Protein AF-A0A8S9I0Q3-F1 (afdb_monomer_lite)

InterPro domains:
  IPR005174 KIB1-4, beta-propeller [PF03478] (3-124)

Organism: Brassica cretica (NCBI:txid69181)

Foldseek 3Di:
DDWADEPPQWIWDADPVQWIKIWRPPPPVCVPPPIDIQTADRDDADVPGDDPAWLHKYWLDNCLQPDLLIKIWIAGQAFWIWIWRRNHPDPIDIDIEGHPANQQRNWDWYADPVVCWIWTAGQLRQWIWTAHNVHGDNPTQIEGEDEDCDPDDDPVVVVVSVVRVPRDPCVDDPNPDYDYDYDDD

Structure (mmCIF, N/CA/C/O backbone):
data_AF-A0A8S9I0Q3-F1
#
_entry.id   AF-A0A8S9I0Q3-F1
#
loop_
_atom_site.group_PDB
_atom_site.id
_atom_site.type_symbol
_atom_site.label_atom_id
_atom_site.label_alt_id
_atom_site.label_comp_id
_atom_site.label_asym_id
_atom_site.label_entity_id
_atom_site.label_seq_id
_atom_site.pdbx_PDB_ins_code
_atom_site.Cartn_x
_atom_site.Cartn_y
_atom_site.Cartn_z
_atom_site.occupancy
_atom_site.B_iso_or_equiv
_atom_site.auth_seq_id
_atom_site.auth_comp_id
_atom_site.auth_asym_id
_atom_site.auth_atom_id
_atom_site.pdbx_PDB_model_num
ATOM 1 N N . MET A 1 1 ? -5.955 -16.409 7.795 1.00 70.88 1 MET A N 1
ATOM 2 C CA . MET A 1 1 ? -5.238 -15.238 8.356 1.00 70.88 1 MET A CA 1
ATOM 3 C C . MET A 1 1 ? -3.861 -15.141 7.722 1.00 70.88 1 MET A C 1
ATOM 5 O O . MET A 1 1 ? -3.115 -16.110 7.776 1.00 70.88 1 MET A O 1
ATOM 9 N N . VAL A 1 2 ? -3.554 -14.004 7.097 1.00 87.81 2 VAL A N 1
ATOM 10 C CA . VAL A 1 2 ? -2.242 -13.724 6.487 1.00 87.81 2 VAL A CA 1
ATOM 11 C C . VAL A 1 2 ? -1.519 -12.681 7.333 1.00 87.81 2 VAL A C 1
ATOM 13 O O . VAL A 1 2 ? -2.133 -11.684 7.713 1.00 87.81 2 VAL A O 1
ATOM 16 N N . THR A 1 3 ? -0.234 -12.907 7.603 1.00 90.56 3 THR A N 1
ATOM 17 C CA . THR A 1 3 ? 0.644 -11.972 8.319 1.00 90.56 3 THR A CA 1
ATOM 18 C C . THR A 1 3 ? 1.547 -11.253 7.322 1.00 90.56 3 THR A C 1
ATOM 20 O O . THR A 1 3 ? 2.162 -11.886 6.465 1.00 90.56 3 THR A O 1
ATOM 23 N N . ILE A 1 4 ? 1.617 -9.928 7.419 1.00 93.25 4 ILE A N 1
ATOM 24 C CA . ILE A 1 4 ? 2.348 -9.045 6.509 1.00 93.25 4 ILE A CA 1
ATOM 25 C C . ILE A 1 4 ? 3.281 -8.162 7.338 1.00 93.25 4 ILE A C 1
ATOM 27 O O . ILE A 1 4 ? 2.863 -7.564 8.326 1.00 93.25 4 ILE A O 1
ATOM 31 N N . GLY A 1 5 ? 4.540 -8.034 6.920 1.00 88.75 5 GLY A N 1
ATOM 32 C CA . GLY A 1 5 ? 5.471 -7.109 7.567 1.00 88.75 5 GLY A CA 1
ATOM 33 C C . GLY A 1 5 ? 5.052 -5.647 7.374 1.00 88.75 5 GLY A C 1
ATOM 34 O O . GLY A 1 5 ? 4.716 -5.237 6.254 1.00 88.75 5 GLY A O 1
ATOM 35 N N . ALA A 1 6 ? 5.112 -4.863 8.451 1.00 90.81 6 ALA A N 1
ATOM 36 C CA . ALA A 1 6 ? 4.974 -3.413 8.412 1.00 90.81 6 ALA A CA 1
ATOM 37 C C . ALA A 1 6 ? 6.273 -2.725 8.874 1.00 90.81 6 ALA A C 1
ATOM 39 O O . ALA A 1 6 ? 7.183 -3.351 9.417 1.00 90.81 6 ALA A O 1
ATOM 40 N N . SER A 1 7 ? 6.413 -1.427 8.595 1.00 90.44 7 SER A N 1
ATOM 41 C CA . SER A 1 7 ? 7.568 -0.657 9.075 1.00 90.44 7 SER A CA 1
ATOM 42 C C . SER A 1 7 ? 7.452 -0.317 10.567 1.00 90.44 7 SER A C 1
ATOM 44 O O . SER A 1 7 ? 6.377 -0.409 11.145 1.00 90.44 7 SER A O 1
ATOM 46 N N . HIS A 1 8 ? 8.564 0.104 11.178 1.00 87.19 8 HIS A N 1
ATOM 47 C CA . HIS A 1 8 ? 8.656 0.433 12.611 1.00 87.19 8 HIS A CA 1
ATOM 48 C C . HIS A 1 8 ? 8.349 -0.742 13.559 1.00 87.19 8 HIS A C 1
ATOM 50 O O . HIS A 1 8 ? 7.885 -0.523 14.670 1.00 87.19 8 HIS A O 1
ATOM 56 N N . GLY A 1 9 ? 8.620 -1.981 13.130 1.00 83.56 9 GLY A N 1
ATOM 57 C CA . GLY A 1 9 ? 8.445 -3.189 13.950 1.00 83.56 9 GLY A CA 1
ATOM 58 C C . GLY A 1 9 ? 6.989 -3.582 14.204 1.00 83.56 9 GLY A C 1
ATOM 59 O O . GLY A 1 9 ? 6.726 -4.487 14.984 1.00 83.56 9 GLY A O 1
ATOM 60 N N . TRP A 1 10 ? 6.054 -2.936 13.511 1.00 88.12 10 TRP A N 1
ATOM 61 C CA . TRP A 1 10 ? 4.666 -3.360 13.472 1.00 88.12 10 TRP A CA 1
ATOM 62 C C . TRP A 1 10 ? 4.488 -4.553 12.533 1.00 88.12 10 TRP A C 1
ATOM 64 O O . TRP A 1 10 ? 5.204 -4.724 11.537 1.00 88.12 10 TRP A O 1
ATOM 74 N N . VAL A 1 11 ? 3.454 -5.337 12.801 1.00 90.94 11 VAL A N 1
ATOM 75 C CA . VAL A 1 11 ? 3.015 -6.444 11.957 1.00 90.94 11 VAL A CA 1
ATOM 76 C C . VAL A 1 11 ? 1.561 -6.215 11.579 1.00 90.94 11 VAL A C 1
ATOM 78 O O . VAL A 1 11 ? 0.735 -5.867 12.414 1.00 90.94 11 VAL A O 1
ATOM 81 N N . ALA A 1 12 ? 1.218 -6.406 10.310 1.00 92.56 12 ALA A N 1
ATOM 82 C CA . ALA A 1 12 ? -0.159 -6.328 9.854 1.00 92.56 12 ALA A CA 1
ATOM 83 C C . ALA A 1 12 ? -0.750 -7.733 9.698 1.00 92.56 12 ALA A C 1
ATOM 85 O O . ALA A 1 12 ? -0.075 -8.647 9.223 1.00 92.56 12 ALA A O 1
ATOM 86 N N . SER A 1 13 ? -2.022 -7.917 10.043 1.00 93.06 13 SER A N 1
ATOM 87 C CA . SER A 1 13 ? -2.754 -9.141 9.719 1.00 93.06 13 SER A CA 1
ATOM 88 C C . SER A 1 13 ? -4.059 -8.854 8.995 1.00 93.06 13 SER A C 1
ATOM 90 O O . SER A 1 13 ? -4.793 -7.924 9.335 1.00 93.06 13 SER A O 1
ATOM 92 N N . LEU A 1 14 ? -4.337 -9.668 7.978 1.00 91.06 14 LEU A N 1
ATOM 93 C CA . LEU A 1 14 ? -5.592 -9.650 7.237 1.00 91.06 14 LEU A CA 1
ATOM 94 C C . LEU A 1 14 ? -6.359 -10.939 7.552 1.00 91.06 14 LEU A C 1
ATOM 96 O O . LEU A 1 14 ? -5.869 -12.053 7.309 1.00 91.06 14 LEU A O 1
ATOM 100 N N . LYS A 1 15 ? -7.542 -10.777 8.149 1.00 84.81 15 LYS A N 1
ATOM 101 C CA . LYS A 1 15 ? -8.490 -11.864 8.421 1.00 84.81 15 LYS A CA 1
ATOM 102 C C . LYS A 1 15 ? -9.537 -11.937 7.308 1.00 84.81 15 LYS A C 1
ATOM 104 O O . LYS A 1 15 ? -9.606 -11.071 6.439 1.00 84.81 15 LYS A O 1
ATOM 109 N N . ASP A 1 16 ? -10.358 -12.979 7.354 1.00 84.00 16 ASP A N 1
ATOM 110 C CA . ASP A 1 16 ? -11.368 -13.258 6.326 1.00 84.00 16 ASP A CA 1
ATOM 111 C C . ASP A 1 16 ? -12.514 -12.227 6.321 1.00 84.00 16 ASP A C 1
ATOM 113 O O . ASP A 1 16 ? -13.261 -12.135 5.353 1.00 84.00 16 ASP A O 1
ATOM 117 N N . ASP A 1 17 ? -12.606 -11.396 7.366 1.00 84.94 17 ASP A N 1
ATOM 118 C CA . ASP A 1 17 ? -13.505 -10.238 7.443 1.00 84.94 17 ASP A CA 1
ATOM 119 C C . ASP A 1 17 ? -13.070 -9.052 6.560 1.00 84.94 17 ASP A C 1
ATOM 121 O O . ASP A 1 17 ? -13.791 -8.060 6.465 1.00 84.94 17 ASP A O 1
ATOM 125 N N . GLY A 1 18 ? -11.902 -9.132 5.911 1.00 84.56 18 GLY A N 1
ATOM 126 C CA . GLY A 1 18 ? -11.381 -8.076 5.039 1.00 84.56 18 GLY A CA 1
ATOM 127 C C . GLY A 1 18 ? -10.850 -6.850 5.789 1.00 84.56 18 GLY A C 1
ATOM 128 O O . GLY A 1 18 ? -10.556 -5.830 5.159 1.00 84.56 18 GLY A O 1
ATOM 129 N N . ILE A 1 19 ? -10.712 -6.941 7.116 1.00 90.44 19 ILE A N 1
ATOM 130 C CA . ILE A 1 19 ? -10.225 -5.860 7.974 1.00 90.44 19 ILE A CA 1
ATOM 131 C C . ILE A 1 19 ? -8.736 -6.075 8.247 1.00 90.44 19 ILE A C 1
ATOM 133 O O . ILE A 1 19 ? -8.331 -7.054 8.888 1.00 90.44 19 ILE A O 1
ATOM 137 N N . LEU A 1 20 ? -7.921 -5.128 7.778 1.00 93.38 20 LEU A N 1
ATOM 138 C CA . LEU A 1 20 ? -6.489 -5.086 8.059 1.00 93.38 20 LEU A CA 1
ATOM 139 C C . LEU A 1 20 ? -6.267 -4.569 9.485 1.00 93.38 20 LEU A C 1
ATOM 141 O O . LEU A 1 20 ? -6.816 -3.537 9.863 1.00 93.38 20 LEU A O 1
ATOM 145 N N . ARG A 1 21 ? -5.472 -5.284 10.280 1.00 92.69 21 ARG A N 1
ATOM 146 C CA . ARG A 1 21 ? -5.167 -4.932 11.674 1.00 92.69 21 ARG A CA 1
ATOM 147 C C . ARG A 1 21 ? -3.672 -4.755 11.856 1.00 92.69 21 ARG A C 1
ATOM 149 O O . ARG A 1 21 ? -2.920 -5.605 11.384 1.00 92.69 21 ARG A O 1
ATOM 156 N N . LEU A 1 22 ? -3.259 -3.693 12.536 1.00 91.75 22 LEU A N 1
ATOM 157 C CA . LEU A 1 22 ? -1.865 -3.439 12.897 1.00 91.75 22 LEU A CA 1
ATOM 158 C C . LEU A 1 22 ? -1.623 -3.882 14.338 1.00 91.75 22 LEU A C 1
ATOM 160 O O . LEU A 1 22 ? -2.382 -3.502 15.223 1.00 91.75 22 LEU A O 1
ATOM 164 N N . HIS A 1 23 ? -0.580 -4.682 14.533 1.00 88.56 23 HIS A N 1
ATOM 165 C CA . HIS A 1 23 ? -0.151 -5.256 15.805 1.00 88.56 23 HIS A CA 1
ATOM 166 C C . HIS A 1 23 ? 1.240 -4.740 16.137 1.00 88.56 23 HIS A C 1
ATOM 168 O O . HIS A 1 23 ? 2.115 -4.742 15.264 1.00 88.56 23 HIS A O 1
ATOM 174 N N . ASP A 1 24 ? 1.439 -4.318 17.378 1.00 81.50 24 ASP A N 1
ATOM 175 C CA . ASP A 1 24 ? 2.770 -3.984 17.873 1.00 81.50 24 ASP A CA 1
ATOM 176 C C . ASP A 1 24 ? 3.499 -5.271 18.292 1.00 81.50 24 ASP A C 1
ATOM 178 O O . ASP A 1 24 ? 3.134 -5.904 19.282 1.00 81.50 24 ASP A O 1
ATOM 182 N N . ASP A 1 25 ? 4.510 -5.676 17.520 1.00 68.44 25 ASP A N 1
ATOM 183 C CA . ASP A 1 25 ? 5.355 -6.844 17.818 1.00 68.44 25 ASP A CA 1
ATOM 184 C C . ASP A 1 25 ? 6.619 -6.436 18.610 1.00 68.44 25 ASP A C 1
ATOM 186 O O . ASP A 1 25 ? 7.454 -7.271 18.953 1.00 68.44 25 ASP A O 1
ATOM 190 N N . GLN A 1 26 ? 6.782 -5.141 18.929 1.00 58.62 26 GLN A N 1
ATOM 191 C CA . GLN A 1 26 ? 7.947 -4.615 19.650 1.00 58.62 26 GLN A CA 1
ATOM 192 C C . GLN A 1 26 ? 7.778 -4.546 21.168 1.00 58.62 26 GLN A C 1
ATOM 194 O O . GLN A 1 26 ? 8.641 -3.976 21.837 1.00 58.62 26 GLN A O 1
ATOM 199 N N . ASN A 1 27 ? 6.731 -5.134 21.750 1.00 55.59 27 ASN A N 1
ATOM 200 C CA . ASN A 1 27 ? 6.566 -5.140 23.200 1.00 55.59 27 ASN A CA 1
ATOM 201 C C . ASN A 1 27 ? 7.038 -6.473 23.829 1.00 55.59 27 ASN A C 1
ATOM 203 O O . ASN A 1 27 ? 6.221 -7.366 24.056 1.00 55.59 27 ASN A O 1
ATOM 207 N N . PRO A 1 28 ? 8.324 -6.626 24.212 1.00 52.31 28 PRO A N 1
ATOM 208 C CA . PRO A 1 28 ? 8.789 -7.781 24.986 1.00 52.31 28 PRO A CA 1
ATOM 209 C C . PRO A 1 28 ? 8.151 -7.858 26.389 1.00 52.31 28 PRO A C 1
ATOM 211 O O . PRO A 1 28 ? 8.263 -8.885 27.053 1.00 52.31 28 PRO A O 1
ATOM 214 N N . TYR A 1 29 ? 7.453 -6.803 26.838 1.00 50.22 29 TYR A N 1
ATOM 215 C CA . TYR A 1 29 ? 6.639 -6.773 28.058 1.00 50.22 29 TYR A CA 1
ATOM 216 C C . TYR A 1 29 ? 5.148 -7.071 27.804 1.00 50.22 29 TYR A C 1
ATOM 218 O O . TYR A 1 29 ? 4.345 -6.942 28.731 1.00 50.22 29 TYR A O 1
ATOM 226 N N . ALA A 1 30 ? 4.750 -7.509 26.600 1.00 51.59 30 ALA A N 1
ATOM 227 C CA . ALA A 1 30 ? 3.361 -7.865 26.267 1.00 51.59 30 ALA A CA 1
ATOM 228 C C . ALA A 1 30 ? 2.784 -9.017 27.114 1.00 51.59 30 ALA A C 1
ATOM 230 O O . ALA A 1 30 ? 1.589 -9.281 27.073 1.00 51.59 30 ALA A O 1
ATOM 231 N N . LEU A 1 31 ? 3.597 -9.676 27.947 1.00 50.34 31 LEU A N 1
ATOM 232 C CA . LEU A 1 31 ? 3.098 -10.576 28.992 1.00 50.34 31 LEU A CA 1
ATOM 233 C C . LEU A 1 31 ? 2.273 -9.849 30.075 1.00 50.34 31 LEU A C 1
ATOM 235 O O . LEU A 1 31 ? 1.523 -10.508 30.789 1.00 50.34 31 LEU A O 1
ATOM 239 N N . TYR A 1 32 ? 2.389 -8.519 30.201 1.00 53.31 32 TYR A N 1
ATOM 240 C CA . TYR A 1 32 ? 1.711 -7.721 31.237 1.00 53.31 32 TYR A CA 1
ATOM 241 C C . TYR A 1 32 ? 0.663 -6.730 30.708 1.00 53.31 32 TYR A C 1
ATOM 243 O O . TYR A 1 32 ? -0.074 -6.149 31.505 1.00 53.31 32 TYR A O 1
ATOM 251 N N . LYS A 1 33 ? 0.592 -6.511 29.390 1.00 57.88 33 LYS A N 1
ATOM 252 C CA . LYS A 1 33 ? -0.412 -5.654 28.743 1.00 57.88 33 LYS A CA 1
ATOM 253 C C . LYS A 1 33 ? -0.891 -6.310 27.460 1.00 57.88 33 LYS A C 1
ATOM 255 O O . LYS A 1 33 ? -0.067 -6.826 26.709 1.00 57.88 33 LYS A O 1
ATOM 260 N N . ASP A 1 34 ? -2.194 -6.233 27.207 1.00 60.62 34 ASP A N 1
ATOM 261 C CA . ASP A 1 34 ? -2.777 -6.709 25.957 1.00 60.62 34 ASP A CA 1
ATOM 262 C C . ASP A 1 34 ? -2.052 -6.068 24.755 1.00 60.62 34 ASP A C 1
ATOM 264 O O . ASP A 1 34 ? -1.811 -4.854 24.769 1.00 60.62 34 ASP A O 1
ATOM 268 N N . PRO A 1 35 ? -1.672 -6.851 23.726 1.00 67.31 35 PRO A N 1
ATOM 269 C CA . PRO A 1 35 ? -1.038 -6.319 22.526 1.00 67.31 35 PRO A CA 1
ATOM 270 C C . PRO A 1 35 ? -1.926 -5.262 21.867 1.00 67.31 35 PRO A C 1
ATOM 272 O O . PRO A 1 35 ? -3.115 -5.500 21.635 1.00 67.31 35 PRO A O 1
ATOM 275 N N . ILE A 1 36 ? -1.349 -4.106 21.528 1.00 77.50 36 ILE A N 1
ATOM 276 C CA . ILE A 1 36 ? -2.072 -3.050 20.817 1.00 77.50 36 ILE A CA 1
ATOM 277 C C . ILE A 1 36 ? -2.461 -3.580 19.436 1.00 77.50 36 ILE A C 1
ATOM 279 O O . ILE A 1 36 ? -1.606 -3.996 18.650 1.00 77.50 36 ILE A O 1
ATOM 283 N N . CYS A 1 37 ? -3.762 -3.557 19.146 1.00 85.56 37 CYS A N 1
ATOM 284 C CA . CYS A 1 37 ? -4.327 -3.967 17.868 1.00 85.56 37 CYS A CA 1
ATOM 285 C C . CYS A 1 37 ? -5.204 -2.844 17.312 1.00 85.56 37 CYS A C 1
ATOM 287 O O . CYS A 1 37 ? -6.321 -2.630 17.784 1.00 85.56 37 CYS A O 1
ATOM 289 N N . ILE A 1 38 ? -4.736 -2.184 16.255 1.00 88.88 38 ILE A N 1
ATOM 290 C CA . ILE A 1 38 ? -5.461 -1.092 15.599 1.00 88.88 38 ILE A CA 1
ATOM 291 C C . ILE A 1 38 ? -6.168 -1.646 14.355 1.00 88.88 38 ILE A C 1
ATOM 293 O O . ILE A 1 38 ? -5.493 -2.010 13.383 1.00 88.88 38 ILE A O 1
ATOM 297 N N . PRO A 1 39 ? -7.511 -1.757 14.346 1.00 91.06 39 PRO A N 1
ATOM 298 C CA . PRO A 1 39 ? -8.249 -2.097 13.139 1.00 91.06 39 PRO A CA 1
ATOM 299 C C . PRO A 1 39 ? -8.274 -0.899 12.188 1.00 91.06 39 PRO A C 1
ATOM 301 O O . PRO A 1 39 ? -8.557 0.223 12.595 1.00 91.06 39 PRO A O 1
ATOM 304 N N . LEU A 1 40 ? -7.994 -1.147 10.913 1.00 92.88 40 LEU A N 1
ATOM 305 C CA . LEU A 1 40 ? -8.160 -0.168 9.843 1.00 92.88 40 LEU A CA 1
ATOM 306 C C . LEU A 1 40 ? -9.527 -0.356 9.166 1.00 92.88 40 LEU A C 1
ATOM 308 O O . LEU A 1 40 ? -10.145 -1.415 9.316 1.00 92.88 40 LEU A O 1
ATOM 312 N N . PRO A 1 41 ? -10.014 0.622 8.384 1.00 92.69 41 PRO A N 1
ATOM 313 C CA . PRO A 1 41 ? -11.273 0.468 7.666 1.00 92.69 41 PRO A CA 1
ATOM 314 C C . PRO A 1 41 ? -11.245 -0.733 6.702 1.00 92.69 41 PRO A C 1
ATOM 316 O O . PRO A 1 41 ? -10.171 -1.123 6.229 1.00 92.69 41 PRO A O 1
ATOM 319 N N . PRO A 1 42 ? -12.403 -1.308 6.333 1.00 92.81 42 PRO A N 1
ATOM 320 C CA . PRO A 1 42 ? -12.467 -2.351 5.310 1.00 92.81 42 PRO A CA 1
ATOM 321 C C . PRO A 1 42 ? -11.838 -1.894 3.989 1.00 92.81 42 PRO A C 1
ATOM 323 O O . PRO A 1 42 ? -12.084 -0.777 3.529 1.00 92.81 42 PRO A O 1
ATOM 326 N N . LEU A 1 43 ? -11.018 -2.748 3.376 1.00 93.69 43 LEU A N 1
ATOM 327 C CA . LEU A 1 43 ? -10.310 -2.416 2.136 1.00 93.69 43 LEU A CA 1
ATOM 328 C C . LEU A 1 43 ? -11.284 -2.208 0.965 1.00 93.69 43 LEU A C 1
ATOM 330 O O . LEU A 1 43 ? -12.122 -3.062 0.681 1.00 93.69 43 LEU A O 1
ATOM 334 N N . VAL A 1 44 ? -11.115 -1.111 0.223 1.00 93.75 44 VAL A N 1
ATOM 335 C CA . VAL A 1 44 ? -11.914 -0.797 -0.974 1.00 93.75 44 VAL A CA 1
ATOM 336 C C . VAL A 1 44 ? -11.110 -1.132 -2.228 1.00 93.75 44 VAL A C 1
ATOM 338 O O . VAL A 1 44 ? -9.999 -0.641 -2.403 1.00 93.75 44 VAL A O 1
ATOM 341 N N . THR A 1 45 ? -11.655 -1.965 -3.118 1.00 95.69 45 THR A N 1
ATOM 342 C CA . THR A 1 45 ? -10.984 -2.334 -4.378 1.00 95.69 45 THR A CA 1
ATOM 343 C C . THR A 1 45 ? -11.389 -1.381 -5.498 1.00 95.69 45 THR A C 1
ATOM 345 O O . THR A 1 45 ? -12.575 -1.244 -5.792 1.00 95.69 45 THR A O 1
ATOM 348 N N . LEU A 1 46 ? -10.412 -0.747 -6.148 1.00 96.25 46 LEU A N 1
ATOM 349 C CA . LEU A 1 46 ? -10.663 0.091 -7.324 1.00 96.25 46 LEU A CA 1
ATOM 350 C C . LEU A 1 46 ? -10.967 -0.754 -8.583 1.00 96.25 46 LEU A C 1
ATOM 352 O O . LEU A 1 46 ? -10.546 -1.912 -8.670 1.00 96.25 46 LEU A O 1
ATOM 356 N N . PRO A 1 47 ? -11.635 -0.190 -9.610 1.00 95.31 47 PRO A N 1
ATOM 357 C CA . PRO A 1 47 ? -11.861 -0.884 -10.877 1.00 95.31 47 PRO A CA 1
ATOM 358 C C . PRO A 1 47 ? -10.559 -1.364 -11.537 1.00 95.31 47 PRO A C 1
ATOM 360 O O . PRO A 1 47 ? -9.630 -0.581 -11.779 1.00 95.31 47 PRO A O 1
ATOM 363 N N . HIS A 1 48 ? -10.531 -2.652 -11.894 1.00 93.00 48 HIS A N 1
ATOM 364 C CA . HIS A 1 48 ? -9.370 -3.366 -12.448 1.00 93.00 48 HIS A CA 1
ATOM 365 C C . HIS A 1 48 ? -8.174 -3.505 -11.484 1.00 93.00 48 HIS A C 1
ATOM 367 O O . HIS A 1 48 ? -7.041 -3.685 -11.930 1.00 93.00 48 HIS A O 1
ATOM 373 N N . CYS A 1 49 ? -8.417 -3.430 -10.173 1.00 95.69 49 CYS A N 1
ATOM 374 C CA . CYS A 1 49 ? -7.429 -3.668 -9.121 1.00 95.69 49 CYS A CA 1
ATOM 375 C C . CYS A 1 49 ? -7.799 -4.898 -8.269 1.00 95.69 49 CYS A C 1
ATOM 377 O O . CYS A 1 49 ? -8.813 -5.556 -8.501 1.00 95.69 49 CYS A O 1
ATOM 379 N N . GLN A 1 50 ? -6.965 -5.212 -7.274 1.00 93.31 50 GLN A N 1
ATOM 380 C CA . GLN A 1 50 ? -7.224 -6.251 -6.275 1.00 93.31 50 GLN A CA 1
ATOM 381 C C . GLN A 1 50 ? -6.625 -5.843 -4.921 1.00 93.31 50 GLN A C 1
ATOM 383 O O . GLN A 1 50 ? -5.570 -5.208 -4.895 1.00 93.31 50 GLN A O 1
ATOM 388 N N . THR A 1 51 ? -7.259 -6.243 -3.816 1.00 94.25 51 THR A N 1
ATOM 389 C CA . THR A 1 51 ? -6.785 -5.969 -2.442 1.00 94.25 51 THR A CA 1
ATOM 390 C C . THR A 1 51 ? -6.505 -7.229 -1.610 1.00 94.25 51 THR A C 1
ATOM 392 O O . THR A 1 51 ? -6.246 -7.147 -0.413 1.00 94.25 51 THR A O 1
ATOM 395 N N . LYS A 1 52 ? -6.531 -8.410 -2.238 1.00 91.44 52 LYS A N 1
ATOM 396 C CA . LYS A 1 52 ? -6.358 -9.722 -1.590 1.00 91.44 52 LYS A CA 1
ATOM 397 C C . LYS A 1 52 ? -4.896 -10.051 -1.288 1.00 91.44 52 LYS A C 1
ATOM 399 O O . LYS A 1 52 ? -4.602 -10.700 -0.291 1.00 91.44 52 LYS A O 1
ATOM 404 N N . ILE A 1 53 ? -3.983 -9.630 -2.162 1.00 93.62 53 ILE A N 1
ATOM 405 C CA . ILE A 1 53 ? -2.543 -9.878 -2.034 1.00 93.62 53 ILE A CA 1
ATOM 406 C C . ILE A 1 53 ? -1.860 -8.557 -1.688 1.00 93.62 53 ILE A C 1
ATOM 408 O O . ILE A 1 53 ? -1.688 -7.705 -2.564 1.00 93.62 53 ILE A O 1
ATOM 412 N N . ILE A 1 54 ? -1.486 -8.399 -0.419 1.00 95.50 54 ILE A N 1
ATOM 413 C CA . ILE A 1 54 ? -0.730 -7.256 0.108 1.00 95.50 54 ILE A CA 1
ATOM 414 C C . ILE A 1 54 ? 0.764 -7.575 -0.001 1.00 95.50 54 ILE A C 1
ATOM 416 O O . ILE A 1 54 ? 1.208 -8.617 0.475 1.00 95.50 54 ILE A O 1
ATOM 420 N N . THR A 1 55 ? 1.552 -6.689 -0.613 1.00 94.69 55 THR A N 1
ATOM 421 C CA . THR A 1 55 ? 3.011 -6.858 -0.704 1.00 94.69 55 THR A CA 1
ATOM 422 C C . THR A 1 55 ? 3.713 -6.393 0.563 1.00 94.69 55 THR A C 1
ATOM 424 O O . THR A 1 55 ? 4.672 -7.029 0.993 1.00 94.69 55 THR A O 1
ATOM 427 N N . ASN A 1 56 ? 3.274 -5.269 1.137 1.00 96.50 56 ASN A N 1
ATOM 428 C CA . ASN A 1 56 ? 3.735 -4.763 2.427 1.00 96.50 56 ASN A CA 1
ATOM 429 C C . ASN A 1 56 ? 2.861 -3.604 2.928 1.00 96.50 56 ASN A C 1
ATOM 431 O O . ASN A 1 56 ? 2.085 -3.011 2.171 1.00 96.50 56 ASN A O 1
ATOM 435 N N . VAL A 1 57 ? 3.080 -3.246 4.192 1.00 96.69 57 VAL A N 1
ATOM 436 C CA . VAL A 1 57 ? 2.559 -2.026 4.813 1.00 96.69 57 VAL A CA 1
ATOM 437 C C . VAL A 1 57 ? 3.732 -1.111 5.181 1.00 96.69 57 VAL A C 1
ATOM 439 O O . VAL A 1 57 ? 4.798 -1.583 5.579 1.00 96.69 57 VAL A O 1
ATOM 442 N N . SER A 1 58 ? 3.573 0.199 5.027 1.00 96.19 58 SER A N 1
ATOM 443 C CA . SER A 1 58 ? 4.548 1.197 5.478 1.00 96.19 58 SER A CA 1
ATOM 444 C C . SER A 1 58 ? 3.827 2.361 6.145 1.00 96.19 58 SER A C 1
ATOM 446 O O . SER A 1 58 ? 2.692 2.653 5.799 1.00 96.19 58 SER A O 1
ATOM 448 N N . MET A 1 59 ? 4.466 3.025 7.100 1.00 94.38 59 MET A N 1
ATOM 449 C CA . MET A 1 59 ? 3.871 4.118 7.870 1.00 94.38 59 MET A CA 1
ATOM 450 C C . MET A 1 59 ? 4.851 5.281 8.009 1.00 94.38 59 MET A C 1
ATOM 452 O O . MET A 1 59 ? 6.069 5.064 8.017 1.00 94.38 59 MET A O 1
ATOM 456 N N . SER A 1 60 ? 4.322 6.501 8.105 1.00 93.56 60 SER A N 1
ATOM 457 C CA . SER A 1 60 ? 5.138 7.716 8.212 1.00 93.56 60 SER A CA 1
ATOM 458 C C . SER A 1 60 ? 5.825 7.867 9.571 1.00 93.56 60 SER A C 1
ATOM 460 O O . SER A 1 60 ? 6.949 8.368 9.649 1.00 93.56 60 SER A O 1
ATOM 462 N N . SER A 1 61 ? 5.186 7.366 10.625 1.00 89.00 61 SER A N 1
ATOM 463 C CA . SER A 1 61 ? 5.627 7.459 12.016 1.00 89.00 61 SER A CA 1
ATOM 464 C C . SER A 1 61 ? 5.475 6.111 12.722 1.00 89.00 61 SER A C 1
ATOM 466 O O . SER A 1 61 ? 4.779 5.225 12.231 1.00 89.00 61 SER A O 1
ATOM 468 N N . SER A 1 62 ? 6.157 5.929 13.852 1.00 83.00 62 SER A N 1
ATOM 469 C CA . SER A 1 62 ? 6.012 4.744 14.710 1.00 83.00 62 SER A CA 1
ATOM 470 C C . SER A 1 62 ? 4.842 4.857 15.691 1.00 83.00 62 SER A C 1
ATOM 472 O O . SER A 1 62 ? 4.416 3.840 16.231 1.00 83.00 62 SER A O 1
ATOM 474 N N . SER A 1 63 ? 4.336 6.072 15.925 1.00 81.12 63 SER A N 1
ATOM 475 C CA . SER A 1 63 ? 3.356 6.380 16.972 1.00 81.12 63 SER A CA 1
ATOM 476 C C . SER A 1 63 ? 1.926 6.382 16.428 1.00 81.12 63 SER A C 1
ATOM 478 O O . SER A 1 63 ? 1.299 7.428 16.334 1.00 81.12 63 SER A O 1
ATOM 480 N N . LEU A 1 64 ? 1.408 5.218 16.026 1.00 79.56 64 LEU A N 1
ATOM 481 C CA . LEU A 1 64 ? 0.107 5.112 15.344 1.00 79.56 64 LEU A CA 1
ATOM 482 C C . LEU A 1 64 ? -1.106 5.573 16.166 1.00 79.56 64 LEU A C 1
ATOM 484 O O . LEU A 1 64 ? -2.132 5.863 15.560 1.00 79.56 64 LEU A O 1
ATOM 488 N N . GLU A 1 65 ? -1.008 5.585 17.497 1.00 75.00 65 GLU A N 1
ATOM 489 C CA . GLU A 1 65 ? -2.109 5.949 18.404 1.00 75.00 65 GLU A CA 1
ATOM 490 C C . GLU A 1 65 ? -2.153 7.452 18.710 1.00 75.00 65 GLU A C 1
ATOM 492 O O . GLU A 1 65 ? -3.234 8.027 18.768 1.00 75.00 65 GLU A O 1
ATOM 497 N N . ASP A 1 66 ? -0.987 8.087 18.861 1.00 77.75 66 ASP A N 1
ATOM 498 C CA . ASP A 1 66 ? -0.878 9.483 19.314 1.00 77.75 66 ASP A CA 1
ATOM 499 C C . ASP A 1 66 ? -0.645 10.480 18.167 1.00 77.75 66 ASP A C 1
ATOM 501 O O . ASP A 1 66 ? -0.837 11.687 18.326 1.00 77.75 66 ASP A O 1
ATOM 505 N N . ASP A 1 67 ? -0.181 9.996 17.012 1.00 82.88 67 ASP A N 1
ATOM 506 C CA . ASP A 1 67 ? 0.155 10.829 15.859 1.00 82.88 67 ASP A CA 1
ATOM 507 C C . ASP A 1 67 ? -1.009 10.868 14.861 1.00 82.88 67 ASP A C 1
ATOM 509 O O . ASP A 1 67 ? -1.140 10.030 13.966 1.00 82.88 67 ASP A O 1
ATOM 513 N N . GLU A 1 68 ? -1.844 11.893 15.015 1.00 84.31 68 GLU A N 1
ATOM 514 C CA . GLU A 1 68 ? -2.979 12.247 14.148 1.00 84.31 68 GLU A CA 1
ATOM 515 C C . GLU A 1 68 ? -2.601 12.410 12.664 1.00 84.31 68 GLU A C 1
ATOM 517 O O . GLU A 1 68 ? -3.441 12.256 11.769 1.00 84.31 68 GLU A O 1
ATOM 522 N N . ASP A 1 69 ? -1.332 12.719 12.391 1.00 87.25 69 ASP A N 1
ATOM 523 C CA . ASP A 1 69 ? -0.790 12.877 11.047 1.00 87.25 69 ASP A CA 1
ATOM 524 C C . ASP A 1 69 ? -0.045 11.634 10.554 1.00 87.25 69 ASP A C 1
ATOM 526 O O . ASP A 1 69 ? 0.418 11.604 9.405 1.00 87.25 69 ASP A O 1
ATOM 530 N N . CYS A 1 70 ? 0.013 10.570 11.360 1.00 90.94 70 CYS A N 1
ATOM 531 C CA . CYS A 1 70 ? 0.557 9.301 10.918 1.00 90.94 70 CYS A CA 1
ATOM 532 C C . CYS A 1 70 ? -0.314 8.711 9.807 1.00 90.94 70 CYS A C 1
ATOM 534 O O . CYS A 1 70 ? -1.511 8.460 9.961 1.00 90.94 70 CYS A O 1
ATOM 536 N N . VAL A 1 71 ? 0.315 8.462 8.663 1.00 93.31 71 VAL A N 1
ATOM 537 C CA . VAL A 1 71 ? -0.309 7.840 7.502 1.00 93.31 71 VAL A CA 1
ATOM 538 C C . VAL A 1 71 ? 0.239 6.433 7.362 1.00 93.31 71 VAL A C 1
ATOM 540 O O . VAL A 1 71 ? 1.449 6.211 7.411 1.00 93.31 71 VAL A O 1
ATOM 543 N N . VAL A 1 72 ? -0.659 5.486 7.130 1.00 94.94 72 VAL A N 1
ATOM 544 C CA . VAL A 1 72 ? -0.363 4.101 6.782 1.00 94.94 72 VAL A CA 1
ATOM 545 C C . VAL A 1 72 ? -0.628 3.913 5.296 1.00 94.94 72 VAL A C 1
ATOM 547 O O . VAL A 1 72 ? -1.736 4.154 4.825 1.00 94.94 72 VAL A O 1
ATOM 550 N N . ALA A 1 73 ? 0.381 3.453 4.568 1.00 96.69 73 ALA A N 1
ATOM 551 C CA . ALA A 1 73 ? 0.307 3.055 3.174 1.00 96.69 73 ALA A CA 1
ATOM 552 C C . ALA A 1 73 ? 0.295 1.525 3.052 1.00 96.69 73 ALA A C 1
ATOM 554 O O . ALA A 1 73 ? 1.182 0.833 3.560 1.00 96.69 73 ALA A O 1
ATOM 555 N N . VAL A 1 74 ? -0.683 0.996 2.323 1.00 96.81 74 VAL A N 1
ATOM 556 C CA . VAL A 1 74 ? -0.831 -0.429 2.017 1.00 96.81 74 VAL A CA 1
ATOM 557 C C . VAL A 1 74 ? -0.625 -0.625 0.524 1.00 96.81 74 VAL A C 1
ATOM 559 O O . VAL A 1 74 ? -1.352 -0.055 -0.296 1.00 96.81 74 VAL A O 1
ATOM 562 N N . LYS A 1 75 ? 0.366 -1.440 0.163 1.00 96.81 75 LYS A N 1
ATOM 563 C CA . LYS A 1 75 ? 0.645 -1.781 -1.232 1.00 96.81 75 LYS A CA 1
ATOM 564 C C . LYS A 1 75 ? 0.133 -3.178 -1.549 1.00 96.81 75 LYS A C 1
ATOM 566 O O . LYS A 1 75 ? 0.405 -4.130 -0.820 1.00 96.81 75 LYS A O 1
ATOM 571 N N . PHE A 1 76 ? -0.568 -3.295 -2.671 1.00 96.44 76 PHE A N 1
ATOM 572 C CA . PHE A 1 76 ? -1.087 -4.560 -3.185 1.00 96.44 76 PHE A CA 1
ATOM 573 C C . PHE A 1 76 ? -0.295 -5.025 -4.397 1.00 96.44 76 PHE A C 1
ATOM 575 O O . PHE A 1 76 ? 0.302 -4.211 -5.104 1.00 96.44 76 PHE A O 1
ATOM 582 N N . LEU A 1 77 ? -0.335 -6.320 -4.693 1.00 95.06 77 LEU A N 1
ATOM 583 C CA . LEU A 1 77 ? 0.130 -6.814 -5.984 1.00 95.06 77 LEU A CA 1
ATOM 584 C C . LEU A 1 77 ? -0.760 -6.227 -7.096 1.00 95.06 77 LEU A C 1
ATOM 586 O O . LEU A 1 77 ? -1.961 -6.483 -7.133 1.00 95.06 77 LEU A O 1
ATOM 590 N N . GLY A 1 78 ? -0.194 -5.428 -7.996 1.00 95.06 78 GLY A N 1
ATOM 591 C CA . GLY A 1 78 ? -0.942 -4.750 -9.059 1.00 95.06 78 GLY A CA 1
ATOM 592 C C . GLY A 1 78 ? -1.096 -3.231 -8.871 1.00 95.06 78 GLY A C 1
ATOM 593 O O . GLY A 1 78 ? -0.315 -2.602 -8.146 1.00 95.06 78 GLY A O 1
ATOM 594 N N . PRO A 1 79 ? -2.080 -2.618 -9.556 1.00 94.69 79 PRO A N 1
ATOM 595 C CA . PRO A 1 79 ? -2.173 -1.170 -9.728 1.00 94.69 79 PRO A CA 1
ATOM 596 C C . PRO A 1 79 ? -2.815 -0.399 -8.569 1.00 94.69 79 PRO A C 1
ATOM 598 O O . PRO A 1 79 ? -3.375 0.663 -8.811 1.00 94.69 79 PRO A O 1
ATOM 601 N N . GLN A 1 80 ? -2.770 -0.878 -7.324 1.00 96.00 80 GLN A N 1
ATOM 602 C CA . GLN A 1 80 ? -3.395 -0.164 -6.203 1.00 96.00 80 GLN A CA 1
ATOM 603 C C . GLN A 1 80 ? -2.417 0.110 -5.060 1.00 96.00 80 GLN A C 1
ATOM 605 O O . GLN A 1 80 ? -1.626 -0.754 -4.666 1.00 96.00 80 GLN A O 1
ATOM 610 N N . LEU A 1 81 ? -2.510 1.331 -4.541 1.00 95.69 81 LEU A N 1
ATOM 611 C CA . LEU A 1 81 ? -1.876 1.820 -3.324 1.00 95.69 81 LEU A CA 1
ATOM 612 C C . LEU A 1 81 ? -2.958 2.523 -2.497 1.00 95.69 81 LEU A C 1
ATOM 614 O O . LEU A 1 81 ? -3.698 3.338 -3.042 1.00 95.69 81 LEU A O 1
ATOM 618 N N . SER A 1 82 ? -3.067 2.202 -1.213 1.00 95.50 82 SER A N 1
ATOM 619 C CA . SER A 1 82 ? -4.102 2.769 -0.340 1.00 95.50 82 SER A CA 1
ATOM 620 C C . SER A 1 82 ? -3.477 3.434 0.876 1.00 95.50 82 SER A C 1
ATOM 622 O O . SER A 1 82 ? -2.544 2.887 1.457 1.00 95.50 82 SER A O 1
ATOM 624 N N . PHE A 1 83 ? -4.008 4.589 1.266 1.00 94.88 83 PHE A N 1
ATOM 625 C CA . PHE A 1 83 ? -3.559 5.371 2.413 1.00 94.88 83 PHE A CA 1
ATOM 626 C C . PHE A 1 83 ? -4.676 5.509 3.443 1.00 94.88 83 PHE A C 1
ATOM 628 O O . PHE A 1 83 ? -5.832 5.691 3.068 1.00 94.88 83 PHE A O 1
ATOM 635 N N . CYS A 1 84 ? -4.335 5.451 4.726 1.00 92.75 84 CYS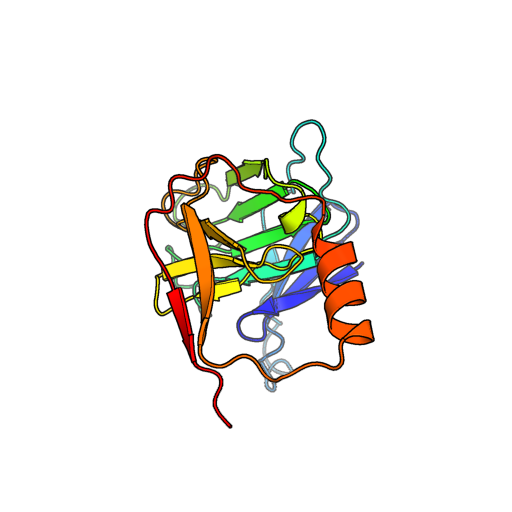 A N 1
ATOM 636 C CA . CYS A 1 84 ? -5.256 5.681 5.838 1.00 92.75 84 CYS A CA 1
ATOM 637 C C . CYS A 1 84 ? -4.536 6.447 6.950 1.00 92.75 84 CYS A C 1
ATOM 639 O O . CYS A 1 84 ? -3.350 6.216 7.175 1.00 92.75 84 CYS A O 1
ATOM 641 N N . LYS A 1 85 ? -5.254 7.317 7.665 1.00 91.88 85 LYS A N 1
ATOM 642 C CA . LYS A 1 85 ? -4.798 7.939 8.918 1.00 91.88 85 LYS A CA 1
ATOM 643 C C . LYS A 1 85 ? -5.452 7.216 10.101 1.00 91.88 85 LYS A C 1
ATOM 645 O O . LYS A 1 85 ? -6.652 7.399 10.291 1.00 91.88 85 LYS A O 1
ATOM 650 N N . PRO A 1 86 ? -4.733 6.362 10.854 1.00 87.69 86 PRO A N 1
ATOM 651 C CA . PRO A 1 86 ? -5.345 5.548 11.906 1.00 87.69 86 PRO A CA 1
ATOM 652 C C . PRO A 1 86 ? -5.844 6.373 13.096 1.00 87.69 86 PRO A C 1
ATOM 654 O O . PRO A 1 86 ? -6.966 6.160 13.541 1.00 87.69 86 PRO A O 1
ATOM 657 N N . ALA A 1 87 ? -5.052 7.330 13.580 1.00 83.69 87 ALA A N 1
ATOM 658 C CA . ALA A 1 87 ? -5.418 8.164 14.726 1.00 83.69 87 ALA A CA 1
ATOM 659 C C . ALA A 1 87 ? -6.246 9.403 14.362 1.00 83.69 87 ALA A C 1
ATOM 661 O O . ALA A 1 87 ? -6.662 10.109 15.262 1.00 83.69 87 ALA A O 1
ATOM 662 N N . GLY A 1 88 ? -6.497 9.668 13.074 1.00 72.44 88 GLY A N 1
ATOM 663 C CA . GLY A 1 88 ? -7.091 10.929 12.627 1.00 72.44 88 GLY A CA 1
ATOM 664 C C . GLY A 1 88 ? -8.426 11.278 13.305 1.00 72.44 88 GLY A C 1
ATOM 665 O O . GLY A 1 88 ? -9.314 10.435 13.411 1.00 72.44 88 GLY A O 1
ATOM 666 N N . LYS A 1 89 ? -8.615 12.556 13.660 1.00 65.88 89 LYS A N 1
ATOM 667 C CA . LYS A 1 89 ? -9.852 13.112 14.265 1.00 65.88 89 LYS A CA 1
ATOM 668 C C . LYS A 1 89 ? -11.149 12.881 13.475 1.00 65.88 89 LYS A C 1
ATOM 670 O O . LYS A 1 89 ? -12.238 13.048 14.024 1.00 65.88 89 LYS A O 1
ATOM 675 N N . SER A 1 90 ? -11.060 12.584 12.179 1.00 69.94 90 SER A N 1
ATOM 676 C CA . SER A 1 90 ? -12.205 12.275 11.314 1.00 69.94 90 SER A CA 1
ATOM 677 C C . SER A 1 90 ? -12.420 10.768 11.189 1.00 69.94 90 SER A C 1
ATOM 679 O O . SER A 1 90 ? -11.566 9.969 11.551 1.00 69.94 90 SER A O 1
ATOM 681 N N . LYS A 1 91 ? -13.553 10.355 10.609 1.00 74.00 91 LYS A N 1
ATOM 682 C CA . LYS A 1 91 ? -13.786 8.946 10.276 1.00 74.00 91 LYS A CA 1
ATOM 683 C C . LYS A 1 91 ? -12.593 8.394 9.483 1.00 74.00 91 LYS A C 1
ATOM 685 O O . LYS A 1 91 ? -12.171 9.004 8.503 1.00 74.00 91 LYS A O 1
ATOM 690 N N . GLN A 1 92 ? -12.058 7.258 9.928 1.00 81.00 92 GLN A N 1
ATOM 691 C CA . GLN A 1 92 ? -10.982 6.566 9.229 1.00 81.00 92 GLN A CA 1
ATOM 692 C C . GLN A 1 92 ? -11.491 6.143 7.844 1.00 81.00 92 GLN A C 1
ATOM 694 O O . GLN A 1 92 ? -12.443 5.365 7.731 1.00 81.00 92 GLN A O 1
ATOM 699 N N . GLU A 1 93 ? -10.865 6.657 6.789 1.00 88.69 93 GLU A N 1
ATOM 700 C CA . GLU A 1 93 ? -11.228 6.368 5.403 1.00 88.69 93 GLU A CA 1
ATOM 701 C C . GLU A 1 93 ? -9.982 6.087 4.565 1.00 88.69 93 GLU A C 1
ATOM 703 O O . GLU A 1 93 ? -8.888 6.587 4.835 1.00 88.69 93 GLU A O 1
ATOM 708 N N . TRP A 1 94 ? -10.163 5.253 3.541 1.00 9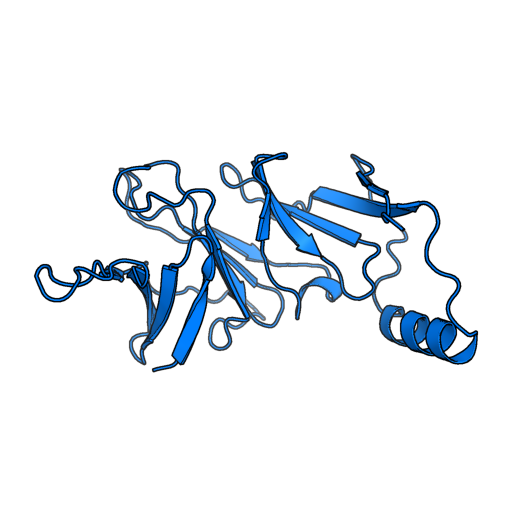3.12 94 TRP A N 1
ATOM 709 C CA . TRP A 1 94 ? -9.107 4.940 2.591 1.00 93.12 94 TRP A CA 1
ATOM 710 C C . TRP A 1 94 ? -9.050 5.979 1.483 1.00 93.12 94 TRP A C 1
ATOM 712 O O . TRP A 1 94 ? -10.002 6.117 0.712 1.00 93.12 94 TRP A O 1
ATOM 722 N N . THR A 1 95 ? -7.882 6.581 1.297 1.00 93.31 95 THR A N 1
ATOM 723 C CA . THR A 1 95 ? -7.550 7.250 0.040 1.00 93.31 95 THR A CA 1
ATOM 724 C C . THR A 1 95 ? -6.860 6.251 -0.876 1.00 93.31 95 THR A C 1
ATOM 726 O O . THR A 1 95 ? -5.740 5.815 -0.613 1.00 93.31 95 THR A O 1
ATOM 729 N N . ASN A 1 96 ? -7.545 5.842 -1.941 1.00 94.31 96 ASN A N 1
ATOM 730 C CA . ASN A 1 96 ? -7.060 4.824 -2.869 1.00 94.31 96 ASN A CA 1
ATOM 731 C C . ASN A 1 96 ? -6.509 5.481 -4.134 1.00 94.31 96 ASN A C 1
ATOM 733 O O . ASN A 1 96 ? -7.206 6.265 -4.769 1.00 94.31 96 ASN A O 1
ATOM 737 N N . VAL A 1 97 ? -5.295 5.104 -4.526 1.00 93.19 97 VAL A N 1
ATOM 738 C CA . VAL A 1 97 ? -4.605 5.612 -5.714 1.00 93.19 97 VAL A CA 1
ATOM 739 C C . VAL A 1 97 ? -4.391 4.475 -6.708 1.00 93.19 97 VAL A C 1
ATOM 741 O O . VAL A 1 97 ? -3.880 3.403 -6.353 1.00 93.19 97 VAL A O 1
ATOM 744 N N . LYS A 1 98 ? -4.752 4.717 -7.974 1.00 92.94 98 LYS A N 1
ATOM 745 C CA . LYS A 1 98 ? -4.498 3.779 -9.073 1.00 92.94 98 LYS A CA 1
ATOM 746 C C . LYS A 1 98 ? -3.144 4.061 -9.722 1.00 92.94 98 LYS A C 1
ATOM 748 O O . LYS A 1 98 ? -2.884 5.143 -10.237 1.00 92.94 98 LYS A O 1
ATOM 753 N N . LEU A 1 99 ? -2.277 3.055 -9.734 1.00 90.88 99 LEU A N 1
ATOM 754 C CA . LEU A 1 99 ? -0.957 3.129 -10.349 1.00 90.88 99 LEU A CA 1
ATOM 755 C C . LEU A 1 99 ? -1.073 2.886 -11.858 1.00 90.88 99 LEU A C 1
ATOM 757 O O . LEU A 1 99 ? -1.402 1.785 -12.302 1.00 90.88 99 LEU A O 1
ATOM 761 N N . ASN A 1 100 ? -0.728 3.898 -12.653 1.00 86.50 100 ASN A N 1
ATOM 762 C CA . ASN A 1 100 ? -0.775 3.819 -14.119 1.00 86.50 100 ASN A CA 1
ATOM 763 C C . ASN A 1 100 ? 0.457 3.144 -14.745 1.00 86.50 100 ASN A C 1
ATOM 765 O O . ASN A 1 100 ? 0.476 2.893 -15.945 1.00 86.50 100 ASN A O 1
ATOM 769 N N . TYR A 1 101 ? 1.483 2.841 -13.945 1.00 85.50 101 TYR A N 1
ATOM 770 C CA . TYR A 1 101 ? 2.765 2.333 -14.430 1.00 85.50 101 TYR A CA 1
ATOM 771 C C . TYR A 1 101 ? 3.005 0.901 -13.933 1.00 85.50 101 TYR A C 1
ATOM 773 O O . TYR A 1 101 ? 3.181 0.700 -12.725 1.00 85.50 101 TYR A O 1
ATOM 781 N N . PRO A 1 102 ? 3.037 -0.093 -14.841 1.00 88.19 102 PRO A N 1
ATOM 782 C CA . PRO A 1 102 ? 3.206 -1.502 -14.486 1.00 88.19 102 PRO A CA 1
ATOM 783 C C . PRO A 1 102 ? 4.480 -1.828 -13.699 1.00 88.19 102 PRO A C 1
ATOM 785 O O . PRO A 1 102 ? 4.466 -2.767 -12.906 1.00 88.19 102 PRO A O 1
ATOM 788 N N . CYS A 1 103 ? 5.555 -1.035 -13.829 1.00 85.62 103 CYS A N 1
ATOM 789 C CA . CYS A 1 103 ? 6.794 -1.252 -13.068 1.00 85.62 103 CYS A CA 1
ATOM 790 C C . CYS A 1 103 ? 6.625 -1.205 -11.550 1.00 85.62 103 CYS A C 1
ATOM 792 O O . CYS A 1 103 ? 7.509 -1.666 -10.832 1.00 85.62 103 CYS A O 1
ATOM 794 N N . PHE A 1 104 ? 5.524 -0.651 -11.043 1.00 89.75 104 PHE A N 1
ATOM 795 C CA . PHE A 1 104 ? 5.254 -0.578 -9.609 1.00 89.75 104 PHE A CA 1
ATOM 796 C C . PHE A 1 104 ? 4.351 -1.709 -9.102 1.00 89.75 104 PHE A C 1
ATOM 798 O O . PHE A 1 104 ? 4.053 -1.765 -7.909 1.00 89.75 104 PHE A O 1
ATOM 805 N N . TYR A 1 105 ? 3.866 -2.604 -9.968 1.00 92.38 105 TYR A N 1
ATOM 806 C CA . TYR A 1 105 ? 2.817 -3.558 -9.590 1.00 92.38 105 TYR A CA 1
ATOM 807 C C . TYR A 1 105 ? 3.294 -4.580 -8.560 1.00 92.38 105 TYR A C 1
ATOM 809 O O . TYR A 1 105 ? 2.559 -4.862 -7.616 1.00 92.38 105 TYR A O 1
ATOM 817 N N . SER A 1 106 ? 4.523 -5.072 -8.685 1.00 91.12 106 SER A N 1
ATOM 818 C CA . SER A 1 106 ? 5.133 -6.025 -7.747 1.00 91.12 106 SER A CA 1
ATOM 819 C C . SER A 1 106 ? 6.011 -5.372 -6.675 1.00 91.12 106 SER A C 1
ATOM 821 O O . SER A 1 106 ? 6.518 -6.061 -5.791 1.00 91.12 106 SER A O 1
ATOM 823 N N . SER A 1 107 ? 6.230 -4.061 -6.757 1.00 91.81 107 SER A N 1
ATOM 824 C CA . SER A 1 107 ? 7.145 -3.341 -5.873 1.00 91.81 107 SER A CA 1
ATOM 825 C C . SER A 1 107 ? 6.522 -3.020 -4.520 1.00 91.81 107 SER A C 1
ATOM 827 O O . SER A 1 107 ? 5.310 -2.854 -4.407 1.00 91.81 107 SER A O 1
ATOM 829 N N . ARG A 1 108 ? 7.371 -2.889 -3.497 1.00 94.69 108 ARG A N 1
ATOM 830 C CA . ARG A 1 108 ? 6.981 -2.516 -2.130 1.00 94.69 108 ARG A CA 1
ATOM 831 C C . ARG A 1 108 ? 6.999 -1.001 -1.934 1.00 94.69 108 ARG A C 1
ATOM 833 O O . ARG A 1 108 ? 7.811 -0.313 -2.549 1.00 94.69 108 ARG A O 1
ATOM 840 N N . VAL A 1 109 ? 6.142 -0.501 -1.048 1.00 95.56 109 VAL A N 1
ATOM 841 C CA . VAL A 1 109 ? 6.120 0.912 -0.633 1.00 95.56 109 VAL A CA 1
ATOM 842 C C . VAL A 1 109 ? 6.994 1.142 0.597 1.00 95.56 109 VAL A C 1
ATOM 844 O O . VAL A 1 109 ? 7.036 0.303 1.490 1.00 95.56 109 VAL A O 1
ATOM 847 N N . MET A 1 110 ? 7.697 2.268 0.661 1.00 95.19 110 MET A N 1
ATOM 848 C CA . MET A 1 110 ? 8.542 2.647 1.797 1.00 95.19 110 MET A CA 1
ATOM 849 C C . MET A 1 110 ? 8.352 4.122 2.119 1.00 95.19 110 MET A C 1
ATOM 851 O O . MET A 1 110 ? 8.266 4.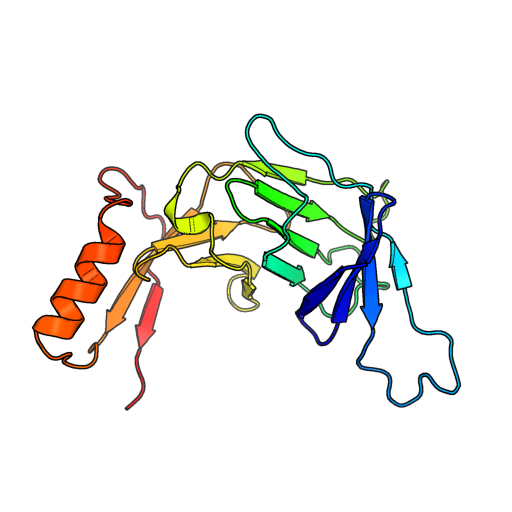936 1.209 1.00 95.19 110 MET A O 1
ATOM 855 N N . PHE A 1 111 ? 8.349 4.495 3.391 1.00 93.88 111 PHE A N 1
ATOM 856 C CA . PHE A 1 111 ? 8.351 5.900 3.778 1.00 93.88 111 P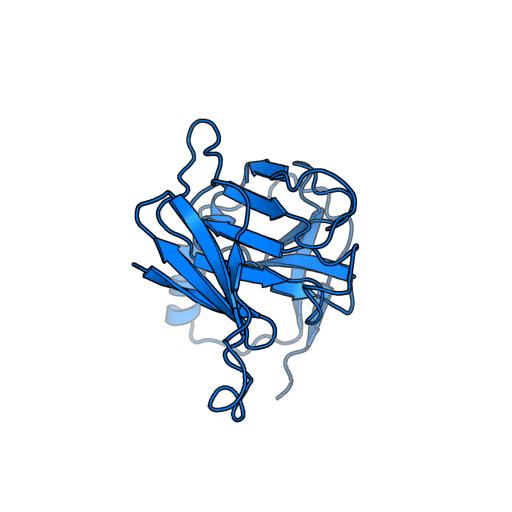HE A CA 1
ATOM 857 C C . PHE A 1 111 ? 9.775 6.460 3.892 1.00 93.88 111 PHE A C 1
ATOM 859 O O . PHE A 1 111 ? 10.637 5.871 4.547 1.00 93.88 111 PHE A O 1
ATOM 866 N N . SER A 1 112 ? 10.027 7.619 3.284 1.00 91.25 112 SER A N 1
ATOM 867 C CA . SER A 1 112 ? 11.289 8.346 3.416 1.00 91.25 112 SER A CA 1
ATOM 868 C C . SER A 1 112 ? 11.137 9.535 4.350 1.00 91.25 112 SER A C 1
ATOM 870 O O . SER A 1 112 ? 10.555 10.549 3.974 1.00 91.25 112 SER A O 1
ATOM 872 N N . LYS A 1 113 ? 11.768 9.460 5.528 1.00 89.44 113 LYS A N 1
ATOM 873 C CA . LYS A 1 113 ? 11.832 10.580 6.485 1.00 89.44 113 LYS A CA 1
ATOM 874 C C . LYS A 1 113 ? 12.526 11.816 5.903 1.00 89.44 113 LYS A C 1
ATOM 876 O O . LYS A 1 113 ? 12.159 12.935 6.225 1.00 89.44 113 LYS A O 1
ATOM 881 N N . LYS A 1 114 ? 13.510 11.619 5.017 1.00 86.88 114 LYS A N 1
ATOM 882 C CA . LYS A 1 114 ? 14.261 12.714 4.381 1.00 86.88 114 LYS A CA 1
ATOM 883 C C . LYS A 1 114 ? 13.382 13.570 3.470 1.00 86.88 114 LYS A C 1
ATOM 885 O O . LYS A 1 114 ? 13.570 14.780 3.411 1.00 86.88 114 LYS A O 1
ATOM 890 N N . TYR A 1 115 ? 12.490 12.930 2.718 1.00 85.25 115 TYR A N 1
ATOM 891 C CA . TYR A 1 115 ? 11.631 13.616 1.752 1.00 85.25 115 TYR A CA 1
ATOM 892 C C . TYR A 1 115 ? 10.210 13.828 2.270 1.00 85.25 115 TYR A C 1
ATOM 894 O O . TYR A 1 115 ? 9.478 14.604 1.671 1.00 85.25 115 TYR A O 1
ATOM 902 N N . ASN A 1 116 ? 9.846 13.173 3.376 1.00 88.69 116 ASN A N 1
ATOM 903 C CA . ASN A 1 116 ? 8.487 13.094 3.897 1.00 88.69 116 ASN A CA 1
ATOM 904 C C . ASN A 1 116 ? 7.495 12.518 2.866 1.00 88.69 116 ASN A C 1
ATOM 906 O O . ASN A 1 116 ? 6.381 13.007 2.722 1.00 88.69 116 ASN A O 1
ATOM 910 N N . LEU A 1 117 ? 7.928 11.502 2.107 1.00 91.94 117 LEU A N 1
ATOM 911 C CA . LEU A 1 117 ? 7.165 10.901 1.005 1.00 91.94 117 LEU A CA 1
ATOM 912 C C . LEU A 1 117 ? 7.143 9.378 1.113 1.00 91.94 117 LEU A C 1
ATOM 914 O O . LEU A 1 117 ? 8.126 8.758 1.532 1.00 91.94 117 LEU A O 1
ATOM 918 N N . PHE A 1 118 ? 6.057 8.775 0.638 1.00 93.62 118 PHE A N 1
ATOM 919 C CA . PHE A 1 118 ? 6.020 7.352 0.324 1.00 93.62 118 PHE A CA 1
ATOM 920 C C . PHE A 1 118 ? 6.636 7.108 -1.048 1.00 93.62 118 PHE A C 1
ATOM 922 O O . PHE A 1 118 ? 6.251 7.737 -2.026 1.00 93.62 118 PHE A O 1
ATOM 929 N N . LEU A 1 119 ? 7.586 6.184 -1.118 1.00 93.00 119 LEU A N 1
ATOM 930 C CA . LEU A 1 119 ? 8.377 5.860 -2.292 1.00 93.00 119 LEU A CA 1
ATOM 931 C C . LEU A 1 119 ? 8.110 4.419 -2.730 1.00 93.00 119 LEU A C 1
ATOM 933 O O . LEU A 1 119 ? 8.041 3.513 -1.896 1.00 93.00 119 LEU A O 1
ATOM 937 N N . ILE A 1 120 ? 8.017 4.193 -4.039 1.00 92.81 120 ILE A N 1
ATOM 938 C CA . ILE A 1 120 ? 7.971 2.855 -4.639 1.00 92.81 120 ILE A CA 1
ATOM 939 C C . ILE A 1 120 ? 9.051 2.776 -5.724 1.00 92.81 120 ILE A C 1
ATOM 941 O O . ILE A 1 120 ? 8.996 3.546 -6.686 1.00 92.81 120 ILE A O 1
ATOM 945 N N . PRO A 1 121 ? 10.030 1.860 -5.617 1.00 89.56 121 PRO A N 1
ATOM 946 C CA . PRO A 1 121 ? 10.989 1.634 -6.687 1.00 89.56 121 PRO A CA 1
ATOM 947 C C . PRO A 1 121 ? 10.305 0.918 -7.855 1.00 89.56 121 PRO A C 1
ATOM 949 O O . PRO A 1 121 ? 9.566 -0.046 -7.663 1.00 89.56 121 PRO A O 1
ATOM 952 N N . GLY A 1 122 ? 10.551 1.369 -9.077 1.00 86.81 122 GLY A N 1
ATOM 953 C CA . GLY A 1 122 ? 10.111 0.667 -10.277 1.00 86.81 122 GLY A CA 1
ATOM 954 C C . GLY A 1 122 ? 10.960 -0.579 -10.524 1.00 86.81 122 GLY A C 1
ATOM 955 O O . GLY A 1 122 ? 12.158 -0.596 -10.227 1.00 86.81 122 GLY A O 1
ATOM 956 N N . SER A 1 123 ? 10.359 -1.616 -11.107 1.00 80.25 123 SER A N 1
ATOM 957 C CA . SER A 1 123 ? 11.094 -2.742 -11.688 1.00 80.25 123 SER A CA 1
ATOM 958 C C . SER A 1 123 ? 12.204 -2.230 -12.618 1.00 80.25 123 SER A C 1
ATOM 960 O O . SER A 1 123 ? 11.959 -1.371 -13.467 1.00 80.25 123 SER A O 1
ATOM 962 N N . GLY A 1 124 ? 13.428 -2.729 -12.437 1.00 73.44 124 GLY A N 1
ATOM 963 C CA . GLY A 1 124 ? 14.614 -2.248 -13.154 1.00 73.44 124 GLY A CA 1
ATOM 964 C C . GLY A 1 124 ? 15.340 -1.065 -12.497 1.00 73.44 124 GLY A C 1
ATOM 965 O O . GLY A 1 124 ? 16.323 -0.586 -13.050 1.00 73.44 124 GLY A O 1
ATOM 966 N N . GLY A 1 125 ? 14.881 -0.563 -11.345 1.00 73.00 125 GLY A N 1
ATOM 967 C CA . GLY A 1 125 ? 15.675 0.271 -10.425 1.00 73.00 125 GLY A CA 1
ATOM 968 C C . GLY A 1 125 ? 15.997 1.709 -10.859 1.00 73.00 125 GLY A C 1
ATOM 969 O O . GLY A 1 125 ? 16.638 2.436 -10.107 1.00 73.00 125 GLY A O 1
ATOM 970 N N . HIS A 1 126 ? 15.556 2.144 -12.037 1.00 74.56 126 HIS A N 1
ATOM 971 C CA . HIS A 1 126 ? 15.869 3.460 -12.613 1.00 74.56 126 HIS A CA 1
ATOM 972 C C . HIS A 1 126 ? 14.760 4.505 -12.394 1.00 74.56 126 HIS A C 1
ATOM 974 O O . HIS A 1 126 ? 14.989 5.705 -12.573 1.00 74.56 126 HIS A O 1
ATOM 980 N N . LEU A 1 127 ? 13.565 4.065 -11.994 1.00 80.75 127 LEU A N 1
ATOM 981 C CA . LEU A 1 127 ? 12.425 4.920 -11.667 1.00 80.75 127 LEU A CA 1
ATOM 982 C C . LEU A 1 127 ? 12.053 4.758 -10.202 1.00 80.75 127 LEU A C 1
ATOM 984 O O . LEU A 1 127 ? 12.053 3.651 -9.664 1.00 80.75 127 LEU A O 1
ATOM 988 N N . MET A 1 128 ? 11.657 5.862 -9.589 1.00 86.88 128 MET A N 1
ATOM 989 C CA . MET A 1 128 ? 11.027 5.881 -8.284 1.00 86.88 128 MET A CA 1
ATOM 990 C C . MET A 1 128 ? 9.747 6.703 -8.384 1.00 86.88 128 MET A C 1
ATOM 992 O O . MET A 1 128 ? 9.756 7.821 -8.903 1.00 86.88 128 MET A O 1
ATOM 996 N N . GLY A 1 129 ? 8.643 6.112 -7.941 1.00 88.81 129 GLY A N 1
ATOM 997 C CA . GLY A 1 129 ? 7.401 6.833 -7.713 1.00 88.81 129 GLY A CA 1
ATOM 998 C C . GLY A 1 129 ? 7.388 7.403 -6.308 1.00 88.81 129 GLY A C 1
ATOM 999 O O . GLY A 1 129 ? 7.841 6.728 -5.382 1.00 88.81 129 GLY A O 1
ATOM 1000 N N . ALA A 1 130 ? 6.869 8.615 -6.157 1.00 89.94 130 ALA A N 1
ATOM 1001 C CA . ALA A 1 130 ? 6.708 9.270 -4.872 1.00 89.94 130 ALA A CA 1
ATOM 1002 C C . ALA A 1 130 ? 5.282 9.812 -4.690 1.00 89.94 130 ALA A C 1
ATOM 1004 O O . ALA A 1 130 ? 4.692 10.363 -5.625 1.00 89.94 130 ALA A O 1
ATOM 1005 N N . TRP A 1 131 ? 4.755 9.656 -3.474 1.00 91.25 131 TRP A N 1
ATOM 1006 C CA . TRP A 1 131 ? 3.424 10.094 -3.056 1.00 91.25 131 TRP A CA 1
ATOM 1007 C C . TRP A 1 131 ? 3.497 10.859 -1.743 1.00 91.25 131 TRP A C 1
ATOM 1009 O O . TRP A 1 131 ? 4.150 10.424 -0.790 1.00 91.25 131 TRP A O 1
ATOM 1019 N N . ASP A 1 132 ? 2.801 11.991 -1.710 1.00 88.19 132 ASP A N 1
ATOM 1020 C CA . ASP A 1 132 ? 2.657 12.819 -0.520 1.00 88.19 132 ASP A CA 1
ATOM 1021 C C . ASP A 1 132 ? 1.621 12.189 0.431 1.00 88.19 132 ASP A C 1
ATOM 1023 O O . ASP A 1 132 ? 0.495 11.935 -0.002 1.00 88.19 132 ASP A O 1
ATOM 1027 N N . PRO A 1 133 ? 1.966 11.923 1.706 1.00 82.50 133 PRO A N 1
ATOM 1028 C CA . PRO A 1 133 ? 1.017 11.424 2.703 1.00 82.50 133 PRO A CA 1
ATOM 1029 C C . PRO A 1 133 ? -0.189 12.353 2.932 1.00 82.50 133 PRO A C 1
ATOM 1031 O O . PRO A 1 133 ? -1.286 11.870 3.208 1.00 82.50 133 PRO A O 1
ATOM 1034 N N . CYS A 1 134 ? -0.004 13.670 2.824 1.00 76.19 134 CYS A N 1
ATOM 1035 C CA . CYS A 1 134 ? -1.033 14.677 3.086 1.00 76.19 134 CYS A CA 1
ATOM 1036 C C . CYS A 1 134 ? -1.926 14.940 1.869 1.00 76.19 134 CYS A C 1
ATOM 1038 O O . CYS A 1 134 ? -3.059 15.394 2.022 1.00 76.19 134 CYS A O 1
ATOM 1040 N N . ASN A 1 135 ? -1.424 14.661 0.665 1.00 80.25 135 ASN A N 1
ATOM 1041 C CA . ASN A 1 135 ? -2.170 14.806 -0.581 1.00 80.25 135 ASN A CA 1
ATOM 1042 C C . ASN A 1 135 ? -1.821 13.670 -1.561 1.00 80.25 135 ASN A C 1
ATOM 1044 O O . ASN A 1 135 ? -1.141 13.900 -2.571 1.00 80.25 135 ASN A O 1
ATOM 1048 N N . PRO A 1 136 ? -2.245 12.428 -1.263 1.00 71.94 136 PRO A N 1
ATOM 1049 C CA . PRO A 1 136 ? -1.967 11.281 -2.113 1.00 71.94 136 PRO A CA 1
ATOM 1050 C C . PRO A 1 136 ? -2.783 11.400 -3.404 1.00 71.94 136 PRO A C 1
ATOM 1052 O O . PRO A 1 136 ? -3.943 11.007 -3.474 1.00 71.94 136 PRO A O 1
ATOM 1055 N N . SER A 1 137 ? -2.167 11.985 -4.430 1.00 71.81 137 SER A N 1
ATOM 1056 C CA . SER A 1 137 ? -2.782 12.170 -5.744 1.00 71.81 137 SER A CA 1
ATOM 1057 C C . SER A 1 137 ? -2.386 11.064 -6.725 1.00 71.81 137 SER A C 1
ATOM 1059 O O . SER A 1 137 ? -1.308 10.473 -6.622 1.00 71.81 137 SER A O 1
ATOM 1061 N N . ASP A 1 138 ? -3.210 10.865 -7.755 1.00 66.75 138 ASP A N 1
ATOM 1062 C CA . ASP A 1 138 ? -2.892 9.997 -8.900 1.00 66.75 138 ASP A CA 1
ATOM 1063 C C . ASP A 1 138 ? -1.719 10.532 -9.739 1.00 66.75 138 ASP A C 1
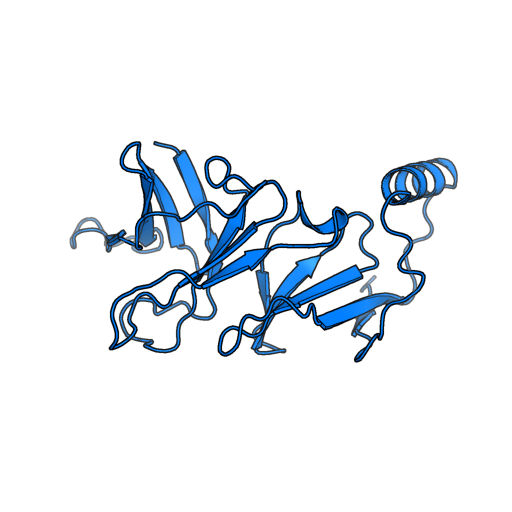ATOM 1065 O O . ASP A 1 138 ? -1.126 9.815 -10.556 1.00 66.75 138 ASP A O 1
ATOM 1069 N N . ARG A 1 139 ? -1.366 11.811 -9.550 1.00 64.31 139 ARG A N 1
ATOM 1070 C CA . ARG A 1 139 ? -0.227 12.438 -10.209 1.00 64.31 139 ARG A CA 1
ATOM 1071 C C . ARG A 1 139 ? 1.055 11.981 -9.525 1.00 64.31 139 ARG A C 1
ATOM 1073 O O . ARG A 1 139 ? 1.521 12.564 -8.552 1.00 64.31 139 ARG A O 1
ATOM 1080 N N . LEU A 1 140 ? 1.636 10.938 -10.102 1.00 66.44 140 LEU A N 1
ATOM 1081 C CA . LEU A 1 140 ? 2.913 10.384 -9.681 1.00 66.44 140 LEU A CA 1
ATOM 1082 C C . LEU A 1 140 ? 4.020 11.438 -9.775 1.00 66.44 140 LEU A C 1
ATOM 1084 O O . LEU A 1 140 ? 4.286 11.978 -10.856 1.00 66.44 140 LEU A O 1
ATOM 1088 N N . MET A 1 141 ? 4.704 11.697 -8.662 1.00 66.19 141 MET A N 1
ATOM 1089 C CA . MET A 1 141 ? 5.992 12.375 -8.720 1.00 66.19 141 MET A CA 1
ATOM 1090 C C . MET A 1 141 ? 7.038 11.336 -9.106 1.00 66.19 141 MET A C 1
ATOM 1092 O O . MET A 1 141 ? 7.241 10.352 -8.399 1.00 66.19 141 MET A O 1
ATOM 1096 N N . PHE A 1 142 ? 7.664 11.532 -10.261 1.00 68.38 142 PHE A N 1
ATOM 1097 C CA . PHE A 1 142 ? 8.741 10.671 -10.721 1.00 68.38 142 PHE A CA 1
ATOM 1098 C C . PHE A 1 142 ? 10.092 11.269 -10.400 1.00 68.38 142 PHE A C 1
ATOM 1100 O O . PHE A 1 142 ? 10.379 12.421 -10.747 1.00 68.38 142 PHE A O 1
ATOM 1107 N N . GLU A 1 143 ? 10.949 10.424 -9.850 1.00 65.88 143 GLU A N 1
ATOM 1108 C CA . GLU A 1 143 ? 12.368 10.697 -9.746 1.00 65.88 143 GLU A CA 1
ATOM 1109 C C . GLU A 1 143 ? 13.130 9.602 -10.489 1.00 65.88 143 GLU A C 1
ATOM 1111 O O . GLU A 1 143 ? 13.000 8.407 -10.214 1.00 65.88 143 GLU A O 1
ATOM 1116 N N . SER A 1 144 ? 13.909 10.017 -11.488 1.00 68.06 144 SER A N 1
ATOM 1117 C CA . SER A 1 144 ? 14.881 9.131 -12.118 1.00 68.06 144 SER A CA 1
ATOM 1118 C C . SER A 1 144 ? 16.048 8.950 -11.157 1.00 68.06 144 SER A C 1
ATOM 1120 O O . SER A 1 144 ? 16.688 9.928 -10.747 1.00 68.06 144 SER A O 1
ATOM 1122 N N . LEU A 1 145 ? 16.315 7.694 -10.812 1.00 68.25 145 LEU A N 1
ATOM 1123 C CA . LEU A 1 145 ? 17.477 7.312 -10.030 1.00 68.25 145 LEU A CA 1
ATOM 1124 C C . LEU A 1 145 ? 18.664 7.161 -10.975 1.00 68.25 145 LEU A C 1
ATOM 1126 O O . LEU A 1 145 ? 18.603 6.421 -11.957 1.00 68.25 145 LEU A O 1
ATOM 1130 N N . ARG A 1 146 ? 19.757 7.865 -10.673 1.00 67.69 146 ARG A N 1
ATOM 1131 C CA . ARG A 1 146 ? 21.051 7.616 -11.313 1.00 67.69 146 ARG A CA 1
ATOM 1132 C C . ARG A 1 146 ? 22.028 7.121 -10.266 1.00 67.69 146 ARG A C 1
ATOM 1134 O O . ARG A 1 146 ? 22.299 7.818 -9.286 1.00 67.69 146 ARG A O 1
ATOM 1141 N N . PHE A 1 147 ? 22.550 5.928 -10.509 1.00 67.19 147 PHE A N 1
ATOM 1142 C CA . PHE A 1 147 ? 23.656 5.376 -9.750 1.00 67.19 147 PHE A CA 1
ATOM 1143 C C . PHE A 1 147 ? 24.948 6.019 -10.242 1.00 67.19 147 PHE A C 1
ATOM 1145 O O . PHE A 1 147 ? 25.248 5.994 -11.437 1.00 67.19 147 PHE A O 1
ATOM 1152 N N . GLU A 1 148 ? 25.690 6.633 -9.328 1.00 72.12 148 GLU A N 1
ATOM 1153 C CA . GLU A 1 148 ? 27.044 7.097 -9.616 1.00 72.12 148 GLU A CA 1
ATOM 1154 C C . GLU A 1 148 ? 28.017 5.943 -9.373 1.00 72.12 148 GLU A C 1
ATOM 1156 O O . GLU A 1 148 ? 27.993 5.337 -8.303 1.00 72.12 148 GLU A O 1
ATOM 1161 N N . ASN A 1 149 ? 28.867 5.655 -10.365 1.00 67.62 149 ASN A N 1
ATOM 1162 C CA . ASN A 1 149 ? 29.825 4.543 -10.356 1.00 67.62 149 ASN A CA 1
ATOM 1163 C C . ASN A 1 149 ? 29.169 3.171 -10.090 1.00 67.62 149 ASN A C 1
ATOM 1165 O O . ASN A 1 149 ? 29.529 2.504 -9.120 1.00 67.62 149 ASN A O 1
ATOM 1169 N N . PRO A 1 150 ? 28.198 2.731 -10.917 1.00 68.38 150 PRO A N 1
ATOM 1170 C CA . PRO A 1 150 ? 27.629 1.401 -10.750 1.00 68.38 150 PRO A CA 1
ATOM 1171 C C . PRO A 1 150 ? 28.729 0.332 -10.891 1.00 68.38 150 PRO A C 1
ATOM 1173 O O . PRO A 1 150 ? 29.638 0.494 -11.716 1.00 68.38 150 PRO A O 1
ATOM 1176 N N . PRO A 1 151 ? 28.671 -0.760 -10.109 1.00 68.62 151 PRO A N 1
ATOM 1177 C CA . PRO A 1 151 ? 29.627 -1.851 -10.236 1.00 68.62 151 PRO A CA 1
ATOM 1178 C C . PRO A 1 151 ? 29.608 -2.404 -11.665 1.00 68.62 151 PRO A C 1
ATOM 1180 O O . PRO A 1 151 ? 28.546 -2.570 -12.267 1.00 68.62 151 PRO A O 1
ATOM 1183 N N . LYS A 1 152 ? 30.792 -2.694 -12.216 1.00 77.31 152 LYS A N 1
ATOM 1184 C CA . LYS A 1 152 ? 30.910 -3.330 -13.533 1.00 77.31 152 LYS A CA 1
ATOM 1185 C C . LYS A 1 152 ? 30.380 -4.758 -13.436 1.00 77.31 152 LYS A C 1
ATOM 1187 O O . LYS A 1 152 ? 31.042 -5.629 -12.877 1.00 77.31 152 LYS A O 1
ATOM 1192 N N . LEU A 1 153 ? 29.185 -4.982 -13.968 1.00 74.62 153 LEU A N 1
ATOM 1193 C CA . LEU A 1 153 ? 28.601 -6.313 -14.084 1.00 74.62 153 LEU A CA 1
ATOM 1194 C C . LEU A 1 153 ? 29.154 -7.024 -15.330 1.00 74.62 153 LEU A C 1
ATOM 1196 O O . LEU A 1 153 ? 29.390 -6.363 -16.345 1.00 74.62 153 LEU A O 1
ATOM 1200 N N . PRO A 1 154 ? 29.345 -8.356 -15.295 1.00 82.69 154 PRO A N 1
ATOM 1201 C CA . PRO A 1 154 ? 29.621 -9.130 -16.502 1.00 82.69 154 PRO A CA 1
ATOM 1202 C C . PRO A 1 154 ? 28.502 -8.939 -17.536 1.00 82.69 154 PRO A C 1
ATOM 1204 O O . PRO A 1 154 ? 27.327 -8.923 -17.165 1.00 82.69 154 PRO A O 1
ATOM 1207 N N . THR A 1 155 ? 28.848 -8.852 -18.824 1.00 79.62 155 THR A N 1
ATOM 1208 C CA . THR A 1 155 ? 27.895 -8.610 -19.928 1.00 79.62 155 THR A CA 1
ATOM 1209 C C . THR A 1 155 ? 26.638 -9.491 -19.877 1.00 79.62 155 THR A C 1
ATOM 1211 O O . THR A 1 155 ? 25.547 -8.932 -19.965 1.00 79.62 155 THR A O 1
ATOM 1214 N N . PRO A 1 156 ? 26.724 -10.815 -19.615 1.00 78.88 156 PRO A N 1
ATOM 1215 C CA . PRO A 1 156 ? 25.530 -11.663 -19.548 1.00 78.88 156 PRO A CA 1
ATOM 1216 C C . PRO A 1 156 ? 24.562 -11.270 -18.423 1.00 78.88 156 PRO A C 1
ATOM 1218 O O . PRO A 1 156 ? 23.350 -11.398 -18.561 1.00 78.88 156 PRO A O 1
ATOM 1221 N N . VAL A 1 157 ? 25.091 -10.776 -17.297 1.00 75.12 157 VAL A N 1
ATOM 1222 C CA . VAL A 1 157 ? 24.285 -10.331 -16.150 1.00 75.12 157 VAL A CA 1
ATOM 1223 C C . VAL A 1 157 ? 23.617 -8.995 -16.469 1.00 75.12 157 VAL A C 1
ATOM 1225 O O . VAL A 1 157 ? 22.448 -8.802 -16.145 1.00 75.12 157 VAL A O 1
ATOM 1228 N N . HIS A 1 158 ? 24.337 -8.093 -17.141 1.00 70.56 158 HIS A N 1
ATOM 1229 C CA . HIS A 1 158 ? 23.801 -6.805 -17.580 1.00 70.56 158 HIS A CA 1
ATOM 1230 C C . HIS A 1 158 ? 22.651 -6.979 -18.583 1.00 70.56 158 HIS A C 1
ATOM 1232 O O . HIS A 1 158 ? 21.579 -6.413 -18.390 1.00 70.56 158 HIS A O 1
ATOM 1238 N N . GLU A 1 159 ? 22.838 -7.812 -19.610 1.00 72.69 159 GLU A N 1
ATOM 1239 C CA . GLU A 1 159 ? 21.807 -8.105 -20.616 1.00 72.69 159 GLU A CA 1
ATOM 1240 C C . GLU A 1 159 ? 20.564 -8.757 -19.995 1.00 72.69 159 GLU A C 1
ATOM 1242 O O . GLU A 1 159 ? 19.433 -8.384 -20.319 1.00 72.69 159 GLU A O 1
ATOM 1247 N N . LEU A 1 160 ? 20.755 -9.682 -19.045 1.00 73.25 160 LEU A N 1
ATOM 1248 C CA . LEU A 1 160 ? 19.652 -10.295 -18.305 1.00 73.25 160 LEU A CA 1
ATOM 1249 C C . LEU A 1 160 ? 18.866 -9.249 -17.497 1.00 73.25 160 LEU A C 1
ATOM 1251 O O . LEU A 1 160 ? 17.635 -9.236 -17.544 1.00 73.25 160 LEU A O 1
ATOM 1255 N N . MET A 1 161 ? 19.554 -8.347 -16.792 1.00 66.00 161 MET A N 1
ATOM 1256 C CA . MET A 1 161 ? 18.913 -7.276 -16.020 1.00 66.00 161 MET A CA 1
ATOM 1257 C C . MET A 1 161 ? 18.158 -6.277 -16.909 1.00 66.00 161 MET A C 1
ATOM 1259 O O . MET A 1 161 ? 17.040 -5.885 -16.561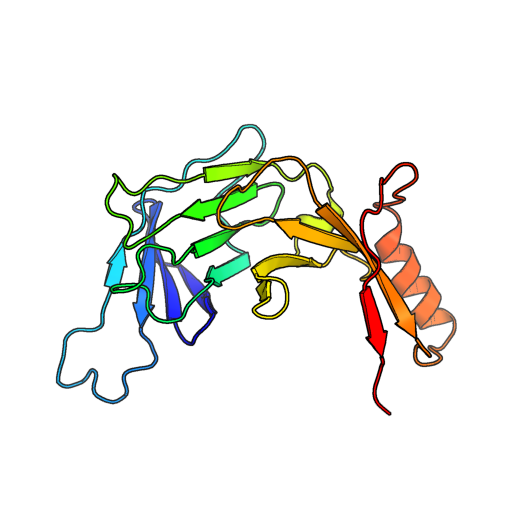 1.00 66.00 161 MET A O 1
ATOM 1263 N N . ASP A 1 162 ? 18.716 -5.919 -18.067 1.00 65.25 162 ASP A N 1
ATOM 1264 C CA . ASP A 1 162 ? 18.065 -5.042 -19.046 1.00 65.25 162 ASP A CA 1
ATOM 1265 C C . ASP A 1 162 ? 16.824 -5.694 -19.674 1.00 65.25 162 ASP A C 1
ATOM 1267 O O . ASP A 1 162 ? 15.811 -5.022 -19.889 1.00 65.25 162 ASP A O 1
ATOM 1271 N N . SER A 1 163 ? 16.849 -7.010 -19.913 1.00 64.25 163 SER A N 1
ATOM 1272 C CA . SER A 1 163 ? 15.704 -7.740 -20.477 1.00 64.25 163 SER A CA 1
ATOM 1273 C C . SER A 1 163 ? 14.466 -7.698 -19.567 1.00 64.25 163 SER A C 1
ATOM 1275 O O . SER A 1 163 ? 13.340 -7.546 -20.047 1.00 64.25 163 SER A O 1
ATOM 1277 N N . CYS A 1 164 ? 14.666 -7.702 -18.244 1.00 55.00 164 CYS A N 1
ATOM 1278 C CA . CYS A 1 164 ? 13.606 -7.527 -17.245 1.00 55.00 164 CYS A CA 1
ATOM 1279 C C . CYS A 1 164 ? 13.028 -6.097 -17.217 1.00 55.00 164 CYS A C 1
ATOM 1281 O O . CYS A 1 164 ? 11.988 -5.853 -16.604 1.00 55.00 164 CYS A O 1
ATOM 1283 N N . CYS A 1 165 ? 13.698 -5.138 -17.860 1.00 54.97 165 CYS A N 1
ATOM 1284 C CA . CYS A 1 165 ? 13.410 -3.705 -17.805 1.00 54.97 165 CYS A CA 1
ATOM 1285 C C . CYS A 1 165 ? 12.548 -3.207 -18.987 1.00 54.97 165 CYS A C 1
ATOM 1287 O O . CYS A 1 165 ? 12.185 -2.031 -19.067 1.00 54.97 165 CYS A O 1
ATOM 1289 N N . MET A 1 166 ? 12.186 -4.095 -19.919 1.00 48.28 166 MET A N 1
ATOM 1290 C CA . MET A 1 166 ? 11.645 -3.727 -21.237 1.00 48.28 166 MET A CA 1
ATOM 1291 C C . MET A 1 166 ? 10.261 -3.055 -21.224 1.00 48.28 166 MET A C 1
ATOM 1293 O O . MET A 1 166 ? 9.848 -2.493 -22.237 1.00 48.28 166 MET A O 1
ATOM 1297 N N . GLN A 1 167 ? 9.542 -3.064 -20.098 1.00 45.41 167 GLN A N 1
ATOM 1298 C CA . GLN A 1 167 ? 8.139 -2.637 -20.054 1.00 45.41 167 GLN A CA 1
ATOM 1299 C C . GLN A 1 167 ? 7.909 -1.205 -19.555 1.00 45.41 167 GLN A C 1
ATOM 1301 O O . GLN A 1 167 ? 6.767 -0.751 -19.514 1.00 45.41 167 GLN A O 1
ATOM 1306 N N . CYS A 1 168 ? 8.962 -0.468 -19.189 1.00 46.75 168 CYS A N 1
ATOM 1307 C CA . CYS A 1 168 ? 8.847 0.906 -18.688 1.00 46.75 168 CYS A CA 1
ATOM 1308 C C . CYS A 1 168 ? 9.821 1.861 -19.380 1.00 46.75 168 CYS A C 1
ATOM 1310 O O . CYS A 1 168 ? 10.662 2.496 -18.754 1.00 46.75 168 CYS A O 1
ATOM 1312 N N . ARG A 1 169 ? 9.667 2.019 -20.700 1.00 47.25 169 ARG A N 1
ATOM 1313 C CA . ARG A 1 169 ? 10.262 3.159 -21.409 1.00 47.25 169 ARG A CA 1
ATOM 1314 C C . ARG A 1 169 ? 9.446 4.412 -21.115 1.00 47.25 169 ARG A C 1
ATOM 1316 O O . ARG A 1 169 ? 8.425 4.688 -21.740 1.00 47.25 169 ARG A O 1
ATOM 1323 N N . ALA A 1 170 ? 9.903 5.161 -20.124 1.00 46.50 170 ALA A N 1
ATOM 1324 C CA . ALA A 1 170 ? 9.394 6.470 -19.752 1.00 46.50 170 ALA A CA 1
ATOM 1325 C C . ALA A 1 170 ? 9.742 7.542 -20.806 1.00 46.50 170 ALA A C 1
ATOM 1327 O O . ALA A 1 170 ? 10.520 8.454 -20.544 1.00 46.50 170 ALA A O 1
ATOM 1328 N N . ASN A 1 171 ? 9.181 7.445 -22.012 1.00 39.84 171 ASN A N 1
ATOM 1329 C CA . ASN A 1 171 ? 9.502 8.379 -23.098 1.00 39.84 171 ASN A CA 1
ATOM 1330 C C . ASN A 1 171 ? 8.901 9.788 -22.902 1.00 39.84 171 ASN A C 1
ATOM 1332 O O . ASN A 1 171 ? 9.242 10.684 -23.660 1.00 39.84 171 ASN A O 1
ATOM 1336 N N . ASN A 1 172 ? 8.043 10.003 -21.894 1.00 38.59 172 ASN A N 1
ATOM 1337 C CA . ASN A 1 172 ? 7.363 11.281 -21.632 1.00 38.59 172 ASN A CA 1
ATOM 1338 C C . ASN A 1 172 ? 7.117 11.520 -20.127 1.00 38.59 172 ASN A C 1
ATOM 1340 O O . ASN A 1 172 ? 5.981 11.725 -19.701 1.00 38.59 172 ASN A O 1
ATOM 1344 N N . LEU A 1 173 ? 8.156 11.457 -19.288 1.00 49.38 173 LEU A N 1
ATOM 1345 C CA . LEU A 1 173 ? 8.030 11.818 -17.869 1.00 49.38 173 LEU A CA 1
ATOM 1346 C C . LEU A 1 173 ? 8.594 13.214 -17.601 1.00 49.38 173 LEU A C 1
ATOM 1348 O O . LEU A 1 173 ? 9.787 13.458 -17.778 1.00 49.38 173 LEU A O 1
ATOM 1352 N N . ASN A 1 174 ? 7.745 14.112 -17.094 1.00 42.31 174 ASN A N 1
ATOM 1353 C CA . ASN A 1 174 ? 8.181 15.359 -16.467 1.00 42.31 174 ASN A CA 1
ATOM 1354 C C . ASN A 1 174 ? 8.885 15.024 -15.143 1.00 42.31 174 ASN A C 1
ATOM 1356 O O . ASN A 1 174 ? 8.269 14.946 -14.081 1.00 42.31 174 ASN A O 1
ATOM 1360 N N . CYS A 1 175 ? 10.190 14.763 -15.226 1.00 45.62 175 CYS A N 1
ATOM 1361 C CA . CYS A 1 175 ? 11.047 14.499 -14.076 1.00 45.62 175 CYS A CA 1
ATOM 1362 C C . CYS A 1 175 ? 11.254 15.810 -13.308 1.00 45.62 175 CYS A C 1
ATOM 1364 O O . CYS A 1 175 ? 12.054 16.652 -13.715 1.00 45.62 175 CYS A O 1
ATOM 1366 N N . HIS A 1 176 ? 10.533 16.000 -12.204 1.00 50.88 176 HIS A N 1
ATOM 1367 C CA . HIS A 1 176 ? 10.624 17.237 -11.424 1.00 50.88 176 HIS A CA 1
ATOM 1368 C C . HIS A 1 176 ? 11.881 17.299 -10.534 1.00 50.88 176 HIS A C 1
ATOM 1370 O O . HIS A 1 176 ? 12.324 18.398 -10.204 1.00 50.88 176 HIS A O 1
ATOM 1376 N N . LYS A 1 177 ? 12.492 16.156 -10.177 1.00 51.66 177 LYS A N 1
ATOM 1377 C CA . LYS A 1 177 ? 13.722 16.069 -9.363 1.00 51.66 177 LYS A CA 1
ATOM 1378 C C . LYS A 1 177 ? 14.578 14.850 -9.746 1.00 51.66 177 LYS A C 1
ATOM 1380 O O . LYS A 1 177 ? 14.065 13.856 -10.254 1.00 51.66 177 LYS A O 1
ATOM 1385 N N . ARG A 1 178 ? 15.902 14.937 -9.540 1.00 54.88 178 ARG A N 1
ATOM 1386 C CA . ARG A 1 178 ? 16.864 13.826 -9.712 1.00 54.88 178 ARG A CA 1
ATOM 1387 C C . ARG A 1 178 ? 17.452 13.452 -8.355 1.00 54.88 178 ARG A C 1
ATOM 1389 O O . ARG A 1 178 ? 18.051 14.309 -7.706 1.00 54.88 178 ARG A O 1
ATOM 1396 N N . ILE A 1 179 ? 17.358 12.180 -7.975 1.00 55.34 179 ILE A N 1
ATOM 1397 C CA . ILE A 1 179 ? 18.085 11.636 -6.824 1.00 55.34 179 ILE A CA 1
ATOM 1398 C C . ILE A 1 179 ? 19.359 10.952 -7.323 1.00 55.34 179 ILE A C 1
ATOM 1400 O O . ILE A 1 179 ? 19.322 10.074 -8.187 1.00 55.34 179 ILE A O 1
ATOM 1404 N N . LYS A 1 180 ? 20.496 11.354 -6.751 1.00 53.97 180 LYS A N 1
ATOM 1405 C CA . LYS A 1 180 ? 21.780 10.669 -6.916 1.00 53.97 180 LYS A CA 1
ATOM 1406 C C . LYS A 1 180 ? 21.941 9.638 -5.809 1.00 53.97 180 LYS A C 1
ATOM 1408 O O . LYS A 1 180 ? 21.868 9.993 -4.631 1.00 53.97 180 LYS A O 1
ATOM 1413 N N . ILE A 1 181 ? 22.180 8.388 -6.189 1.00 55.88 181 ILE A N 1
ATOM 1414 C CA . ILE A 1 181 ? 22.537 7.322 -5.252 1.00 55.88 181 ILE A CA 1
ATOM 1415 C C . ILE A 1 181 ? 24.033 7.066 -5.416 1.00 55.88 181 ILE A C 1
ATOM 1417 O O . ILE A 1 181 ? 24.483 6.647 -6.483 1.00 55.88 181 ILE A O 1
ATOM 1421 N N . LYS A 1 182 ? 24.801 7.349 -4.360 1.00 50.56 182 LYS A N 1
ATOM 1422 C CA . LYS A 1 182 ? 26.229 7.040 -4.302 1.00 50.56 182 LYS A CA 1
ATOM 1423 C C . LYS A 1 182 ? 26.395 5.635 -3.735 1.00 50.56 182 LYS A C 1
ATOM 1425 O O . LYS A 1 182 ? 26.036 5.397 -2.583 1.00 50.56 182 LYS A O 1
ATOM 1430 N N . CYS A 1 183 ? 26.925 4.720 -4.536 1.00 51.22 183 CYS A N 1
ATOM 1431 C CA . CYS A 1 183 ? 27.347 3.413 -4.050 1.00 51.22 183 CYS A CA 1
ATOM 1432 C C . CYS A 1 183 ? 28.656 3.591 -3.265 1.00 51.22 183 CYS A C 1
ATOM 1434 O O . CYS A 1 183 ? 29.617 4.160 -3.781 1.00 51.22 183 CYS A O 1
ATOM 1436 N N . LEU A 1 184 ? 28.666 3.181 -1.995 1.00 44.66 184 LEU A N 1
ATOM 1437 C CA . LEU A 1 184 ? 29.889 3.109 -1.195 1.00 44.66 184 LEU A CA 1
ATOM 1438 C C . LEU A 1 184 ? 30.588 1.783 -1.526 1.00 44.66 184 LEU A C 1
ATOM 1440 O O . LEU A 1 184 ? 29.925 0.746 -1.568 1.00 44.66 184 LEU A O 1
ATOM 1444 N N . HIS A 1 185 ? 31.889 1.856 -1.809 1.00 51.44 185 HIS A N 1
ATOM 1445 C CA . HIS A 1 185 ? 32.781 0.711 -2.001 1.00 51.44 185 HIS A CA 1
ATOM 1446 C C . HIS A 1 185 ? 33.592 0.472 -0.735 1.00 51.44 185 HIS A C 1
ATOM 1448 O O . HIS A 1 185 ? 34.004 1.488 -0.126 1.00 51.44 185 HIS A O 1
#

Radius of gyration: 18.07 Å; chains: 1; bounding box: 47×32×54 Å

Secondary structure (DSSP, 8-state):
-EEEE-GGGEEEEE-TTS-EEEEE---TTTTSSPPPEEEPPPPPPPTT---SSEEEEEES-S-TTT-TT--EEEEESSSEEEEE-SS-SSPP--EEEE---GGGSSPPPEEETTTTEEEEEPTTSSEEEEE-SSS--SSPEEEEEEEES-----HHHHHHHHHTTTT---TT----EEEEEE---

pLDDT: mean 79.46, std 15.84, range [38.59, 96.81]

Sequence (185 aa):
MVTIGASHGWVASLKDDGILRLHDDQNPYALYKDPICIPLPPLVTLPHCQTKIITNVSMSSSSLEDDEDCVVAVKFLGPQLSFCKPAGKSKQEWTNVKLNYPCFYSSRVMFSKKYNLFLIPGSGGHLMGAWDPCNPSDRLMFESLRFENPPKLPTPVHELMDSCCMQCRANNLNCHKRIKIKCLH